Protein AF-A0A7S3LFR7-F1 (afdb_monomer)

pLDDT: mean 81.51, std 17.9, range [43.75, 98.44]

Organism: NCBI:txid265554

Foldseek 3Di:
DDDDDDDDDDDDDDDDDDDDDDDDDPPPPVVVVVVPVVVVVVVVVVVVVVVVCVVVVVVVVCVVVVVVVVVVVVVVVVVVVVVVVVVVVVVVVVVVVVVVVVVVVVVVVVVVVVVVVVVVVVVVVVVVVDDDDDDDDDDDDPPPVVVVVVVVVVVVVVVVVVVVVVLVVQLVQFDQQFWQDAPNDTDGLVVQLVCCCVPVVDDSSRSRVVSCVRPVRRRHPPD

Mean predicted aligned error: 16.67 Å

Solvent-accessible surface area (backbone atoms only — not comparable to full-atom values): 13394 Å² total; per-residue (Å²): 140,86,85,82,83,82,83,82,80,85,79,90,77,90,77,91,77,85,88,81,89,78,79,97,81,70,87,74,70,59,73,73,57,64,68,67,62,60,66,62,54,57,61,55,54,52,51,55,53,49,53,53,50,52,55,53,50,51,53,50,48,54,58,60,56,52,52,54,56,52,54,52,53,49,54,52,50,53,53,50,51,53,51,51,51,51,52,50,53,55,48,50,54,51,52,50,52,54,50,54,50,51,51,52,51,51,53,52,53,50,52,54,50,51,52,52,50,52,53,51,52,62,61,49,63,68,55,73,79,74,64,75,99,71,84,89,76,91,88,82,79,72,78,63,64,62,59,53,54,52,53,52,53,51,54,50,51,54,52,51,51,52,53,51,54,53,51,50,57,55,60,72,26,53,25,51,85,31,69,31,67,54,96,87,47,77,51,33,33,37,61,53,27,50,49,36,32,77,74,70,67,41,53,73,69,57,24,46,53,51,47,33,71,66,28,64,65,20,47,48,75,83,122

Radius of gyration: 43.78 Å; Cα contacts (8 Å, |Δi|>4): 76; chains: 1; bounding box: 109×38×129 Å

Structure (mmCIF, N/CA/C/O backbone):
data_AF-A0A7S3LFR7-F1
#
_entry.id   AF-A0A7S3LFR7-F1
#
loop_
_atom_site.group_PDB
_atom_site.id
_atom_site.type_symbol
_atom_site.label_atom_id
_atom_site.label_alt_id
_atom_site.label_comp_id
_atom_site.label_asym_id
_atom_site.label_entity_id
_atom_site.label_seq_id
_atom_site.pdbx_PDB_ins_code
_atom_site.Cartn_x
_atom_site.Cartn_y
_atom_site.Cartn_z
_atom_site.occupancy
_atom_site.B_iso_or_equiv
_atom_site.auth_seq_id
_atom_site.auth_comp_id
_atom_site.auth_asym_id
_atom_site.auth_atom_id
_atom_site.pdbx_PDB_model_num
ATOM 1 N N . MET A 1 1 ? 12.523 -24.212 -16.770 1.00 46.22 1 MET A N 1
ATOM 2 C CA . MET A 1 1 ? 13.305 -24.903 -17.822 1.00 46.22 1 MET A CA 1
ATOM 3 C C . MET A 1 1 ? 13.067 -24.178 -19.138 1.00 46.22 1 MET A C 1
ATOM 5 O O . MET A 1 1 ? 12.006 -24.343 -19.720 1.00 46.22 1 MET A O 1
ATOM 9 N N . VAL A 1 2 ? 13.984 -23.302 -19.556 1.00 43.75 2 VAL A N 1
ATOM 10 C CA . VAL A 1 2 ? 13.826 -22.477 -20.768 1.00 43.75 2 VAL A CA 1
ATOM 11 C C . VAL A 1 2 ? 14.744 -23.036 -21.853 1.00 43.75 2 VAL A C 1
ATOM 13 O O . VAL A 1 2 ? 15.957 -23.098 -21.677 1.00 43.75 2 VAL A O 1
ATOM 16 N N . SER A 1 3 ? 14.137 -23.508 -22.942 1.00 49.53 3 SER A N 1
ATOM 17 C CA . SER A 1 3 ? 14.810 -24.116 -24.092 1.00 49.53 3 SER A CA 1
ATOM 18 C C . SER A 1 3 ? 15.427 -23.043 -24.995 1.00 49.53 3 SER A C 1
ATOM 20 O O . SER A 1 3 ? 14.713 -22.209 -25.548 1.00 49.53 3 SER A O 1
ATOM 22 N N . PHE A 1 4 ? 16.748 -23.087 -25.178 1.00 50.78 4 PHE A N 1
ATOM 23 C CA . PHE A 1 4 ? 17.484 -22.254 -26.132 1.00 50.78 4 PHE A CA 1
ATOM 24 C C . PHE A 1 4 ? 17.488 -22.917 -27.522 1.00 50.78 4 PHE A C 1
ATOM 26 O O . PHE A 1 4 ? 18.144 -23.937 -27.728 1.00 50.78 4 PHE A O 1
ATOM 33 N N . ARG A 1 5 ? 16.793 -22.325 -28.503 1.00 60.44 5 ARG A N 1
ATOM 34 C CA . ARG A 1 5 ? 16.940 -22.667 -29.932 1.00 60.44 5 ARG A CA 1
ATOM 35 C C . ARG A 1 5 ? 18.145 -21.918 -30.516 1.00 60.44 5 ARG A C 1
ATOM 37 O O . ARG A 1 5 ? 18.054 -20.720 -30.768 1.00 60.44 5 ARG A O 1
ATOM 44 N N . ARG A 1 6 ? 19.252 -22.623 -30.783 1.00 56.91 6 ARG A N 1
ATOM 45 C CA . ARG A 1 6 ? 20.312 -22.156 -31.698 1.00 56.91 6 ARG A CA 1
ATOM 46 C C . ARG A 1 6 ? 19.837 -22.335 -33.140 1.00 56.91 6 ARG A C 1
ATOM 48 O O . ARG A 1 6 ? 19.473 -23.441 -33.524 1.00 56.91 6 ARG A O 1
ATOM 55 N N . LYS A 1 7 ? 19.869 -21.264 -33.935 1.00 59.12 7 LYS A N 1
ATOM 56 C CA . LYS A 1 7 ? 19.855 -21.345 -35.400 1.00 59.12 7 LYS A CA 1
ATOM 57 C C . LYS A 1 7 ? 21.303 -21.368 -35.882 1.00 59.12 7 LYS A C 1
ATOM 59 O O . LYS A 1 7 ? 22.006 -20.371 -35.763 1.00 59.12 7 LYS A O 1
ATOM 64 N N . THR A 1 8 ? 21.733 -22.514 -36.386 1.00 55.12 8 THR A N 1
ATOM 65 C CA . THR A 1 8 ? 22.887 -22.676 -37.270 1.00 55.12 8 THR A CA 1
ATOM 66 C C . THR A 1 8 ? 22.448 -22.340 -38.692 1.00 55.12 8 THR A C 1
ATOM 68 O O . THR A 1 8 ? 21.452 -22.874 -39.173 1.00 55.12 8 THR A O 1
ATOM 71 N N . THR A 1 9 ? 23.178 -21.460 -39.368 1.00 58.81 9 THR A N 1
ATOM 72 C CA . THR A 1 9 ? 23.127 -21.329 -40.827 1.00 58.81 9 THR A CA 1
ATOM 73 C C . THR A 1 9 ? 24.466 -21.789 -41.373 1.00 58.81 9 THR A C 1
ATOM 75 O O . THR A 1 9 ? 25.437 -21.037 -41.384 1.00 58.81 9 THR A O 1
ATOM 78 N N . GLU A 1 10 ? 24.497 -23.059 -41.770 1.00 52.81 10 GLU A N 1
ATOM 79 C CA . GLU 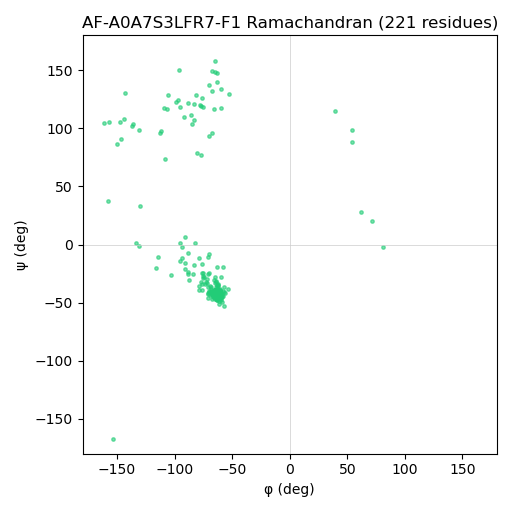A 1 10 ? 25.357 -23.548 -42.842 1.00 52.81 10 GLU A CA 1
ATOM 80 C C . GLU A 1 10 ? 24.942 -22.852 -44.138 1.00 52.81 10 GLU A C 1
ATOM 82 O O . GLU A 1 10 ? 23.749 -22.687 -44.377 1.00 52.81 10 GLU A O 1
ATOM 87 N N . ASN A 1 11 ? 25.910 -22.468 -44.967 1.00 54.97 11 ASN A N 1
ATOM 88 C CA . ASN A 1 11 ? 25.764 -22.522 -46.417 1.00 54.97 11 ASN A CA 1
ATOM 89 C C . ASN A 1 11 ? 27.155 -22.590 -47.050 1.00 54.97 11 ASN A C 1
ATOM 91 O O . ASN A 1 11 ? 27.900 -21.614 -47.096 1.00 54.97 11 ASN A O 1
ATOM 95 N N . ASN A 1 12 ? 27.464 -23.802 -47.509 1.00 51.47 12 ASN A N 1
ATOM 96 C CA . ASN A 1 12 ? 28.467 -24.109 -48.513 1.00 51.47 12 ASN A CA 1
ATOM 97 C C . ASN A 1 12 ? 28.117 -23.390 -49.821 1.00 51.47 12 ASN A C 1
ATOM 99 O O . ASN A 1 12 ? 26.982 -23.484 -50.287 1.00 51.47 12 ASN A O 1
ATOM 103 N N . ALA A 1 13 ? 29.104 -22.755 -50.444 1.00 53.25 13 ALA A N 1
ATOM 104 C CA . ALA A 1 13 ? 29.060 -22.434 -51.862 1.00 53.25 13 ALA A CA 1
ATOM 105 C C . ALA A 1 13 ? 30.377 -22.883 -52.495 1.00 53.25 13 ALA A C 1
ATOM 107 O O . ALA A 1 13 ? 31.417 -22.236 -52.392 1.00 53.25 13 ALA A O 1
ATOM 108 N N . ASP A 1 14 ? 30.270 -24.061 -53.095 1.00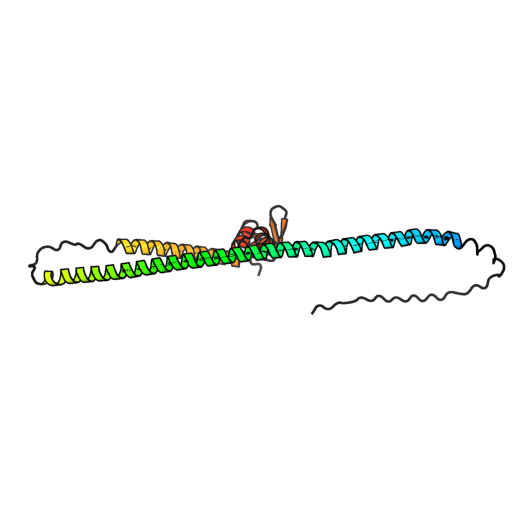 53.91 14 ASP A N 1
ATOM 109 C CA . ASP A 1 14 ? 31.137 -24.636 -54.106 1.00 53.91 14 ASP A CA 1
ATOM 110 C C . ASP A 1 14 ? 31.297 -23.648 -55.278 1.00 53.91 14 ASP A C 1
ATOM 112 O O . ASP A 1 14 ? 30.320 -23.098 -55.795 1.00 53.91 14 ASP A O 1
ATOM 116 N N . SER A 1 15 ? 32.534 -23.377 -55.680 1.00 51.78 15 SER A N 1
ATOM 117 C CA . SER A 1 15 ? 32.841 -22.697 -56.939 1.00 51.78 15 SER A CA 1
ATOM 118 C C . SER A 1 15 ? 34.185 -23.176 -57.451 1.00 51.78 15 SER A C 1
ATOM 120 O O . SER A 1 15 ? 35.246 -22.603 -57.215 1.00 51.78 15 SER A O 1
ATOM 122 N N . THR A 1 16 ? 34.085 -24.281 -58.176 1.00 55.31 16 THR A N 1
ATOM 123 C CA . THR A 1 16 ? 35.071 -24.776 -59.125 1.00 55.31 16 THR A CA 1
ATOM 124 C C . THR A 1 16 ? 35.171 -23.798 -60.304 1.00 55.31 16 THR A C 1
ATOM 126 O O . THR A 1 16 ? 34.203 -23.632 -61.043 1.00 55.31 16 THR A O 1
ATOM 129 N N . ALA A 1 17 ? 36.331 -23.169 -60.520 1.00 49.59 17 ALA A N 1
ATOM 130 C CA . ALA A 1 17 ? 36.619 -22.442 -61.758 1.00 49.59 17 ALA A CA 1
ATOM 131 C C . ALA A 1 17 ? 38.113 -22.498 -62.129 1.00 49.59 17 ALA A C 1
ATOM 133 O O . ALA A 1 17 ? 38.954 -21.854 -61.515 1.00 49.59 17 ALA A O 1
ATOM 134 N N . LEU A 1 18 ? 38.380 -23.323 -63.147 1.00 46.19 18 LEU A N 1
ATOM 135 C CA . LEU A 1 18 ? 39.288 -23.138 -64.288 1.00 46.19 18 LEU A CA 1
ATOM 136 C C . LEU A 1 18 ? 40.650 -22.454 -64.055 1.00 46.19 18 LEU A C 1
ATOM 138 O O . LEU A 1 18 ? 40.751 -21.252 -63.840 1.00 46.19 18 LEU A O 1
ATOM 142 N N . ILE A 1 19 ? 41.701 -23.252 -64.257 1.00 48.41 19 ILE A N 1
ATOM 143 C CA . ILE A 1 19 ? 43.112 -22.866 -64.353 1.00 48.41 19 ILE A CA 1
ATOM 144 C C . ILE A 1 19 ? 43.381 -22.247 -65.741 1.00 48.41 19 ILE A C 1
ATOM 146 O O . ILE A 1 19 ? 43.244 -22.961 -66.737 1.00 48.41 19 ILE A O 1
ATOM 150 N N . PRO A 1 20 ? 43.815 -20.977 -65.847 1.00 53.50 20 PRO A N 1
ATOM 151 C CA . PRO A 1 20 ? 44.434 -20.458 -67.057 1.00 53.50 20 PRO A CA 1
ATOM 152 C C . PRO A 1 20 ? 45.949 -20.697 -67.020 1.00 53.50 20 PRO A C 1
ATOM 154 O O . PRO A 1 20 ? 46.658 -20.249 -66.120 1.00 53.50 20 PRO A O 1
ATOM 157 N N . SER A 1 21 ? 46.446 -21.419 -68.021 1.00 55.28 21 SER A N 1
ATOM 158 C CA . SER A 1 21 ? 47.865 -21.477 -68.367 1.00 55.28 21 SER A CA 1
ATOM 159 C C . SER A 1 21 ? 48.249 -20.172 -69.068 1.00 55.28 21 SER A C 1
ATOM 161 O O . SER A 1 21 ? 47.693 -19.869 -70.120 1.00 55.28 21 SER A O 1
ATOM 163 N N . GLY A 1 22 ? 49.169 -19.400 -68.489 1.00 51.28 22 GLY A N 1
ATOM 164 C CA . GLY A 1 22 ? 49.628 -18.140 -69.070 1.00 51.28 22 GLY A CA 1
ATOM 165 C C . GLY A 1 22 ? 50.965 -17.683 -68.490 1.00 51.28 22 GLY A C 1
ATOM 166 O O . GLY A 1 22 ? 51.030 -17.222 -67.357 1.00 51.28 22 GLY A O 1
ATOM 167 N N . ASP A 1 23 ? 52.003 -17.860 -69.303 1.00 47.34 23 ASP A N 1
ATOM 168 C CA . ASP A 1 23 ? 53.175 -17.001 -69.497 1.00 47.34 23 ASP A CA 1
ATOM 169 C C . ASP A 1 23 ? 54.023 -16.594 -68.280 1.00 47.34 23 ASP A C 1
ATOM 171 O O . ASP A 1 23 ? 53.802 -15.610 -67.571 1.00 47.34 23 ASP A O 1
ATOM 175 N N . ALA A 1 24 ? 55.114 -17.341 -68.126 1.00 54.47 24 ALA A N 1
ATOM 176 C CA . ALA A 1 24 ? 56.234 -17.046 -67.253 1.00 54.47 24 ALA A CA 1
ATOM 177 C C . ALA A 1 24 ? 57.147 -15.965 -67.862 1.00 54.47 24 ALA A C 1
ATOM 179 O O . ALA A 1 24 ? 58.209 -16.297 -68.372 1.00 54.47 24 ALA A O 1
ATOM 180 N N . ASP A 1 25 ? 56.758 -14.683 -67.808 1.00 53.16 25 ASP A N 1
ATOM 181 C CA . ASP A 1 25 ? 57.729 -13.586 -68.014 1.00 53.16 25 ASP A CA 1
ATOM 182 C C . ASP A 1 25 ? 57.332 -12.209 -67.419 1.00 53.16 25 ASP A C 1
ATOM 184 O O . ASP A 1 25 ? 57.598 -11.154 -67.987 1.00 53.16 25 ASP A O 1
ATOM 188 N N . GLN A 1 26 ? 56.694 -12.180 -66.237 1.00 51.94 26 GLN A N 1
ATOM 189 C CA . GLN A 1 26 ? 56.412 -10.931 -65.484 1.00 51.94 26 GLN A CA 1
ATOM 190 C C . GLN A 1 26 ? 56.834 -10.991 -64.000 1.00 51.94 26 GLN A C 1
ATOM 192 O O . GLN A 1 26 ? 56.218 -10.406 -63.111 1.00 51.94 26 GLN A O 1
ATOM 197 N N . SER A 1 27 ? 57.916 -11.709 -63.694 1.00 54.94 27 SER A N 1
ATOM 198 C CA . SER A 1 27 ? 58.282 -12.087 -62.317 1.00 54.94 27 SER A CA 1
ATOM 199 C C . SER A 1 27 ? 59.027 -11.022 -61.483 1.00 54.94 27 SER A C 1
ATOM 201 O O . SER A 1 27 ? 59.386 -11.319 -60.342 1.00 54.94 27 SER A O 1
ATOM 203 N N . LYS A 1 28 ? 59.307 -9.806 -61.977 1.00 53.12 28 LYS A N 1
ATOM 204 C CA . LYS A 1 28 ? 60.167 -8.855 -61.227 1.00 53.12 28 LYS A CA 1
ATOM 205 C C . LYS A 1 28 ? 59.507 -7.556 -60.759 1.00 53.12 28 LYS A C 1
ATOM 207 O O . LYS A 1 28 ? 59.951 -7.019 -59.746 1.00 53.12 28 LYS A O 1
ATOM 212 N N . ASP A 1 29 ? 58.386 -7.138 -61.344 1.00 53.12 29 ASP A N 1
ATOM 213 C CA . ASP A 1 29 ? 57.699 -5.902 -60.921 1.00 53.12 29 ASP A CA 1
ATOM 214 C C . ASP A 1 29 ? 56.560 -6.132 -59.906 1.00 53.12 29 ASP A C 1
ATOM 216 O O . ASP A 1 29 ? 56.135 -5.203 -59.215 1.00 53.12 29 ASP A O 1
ATOM 220 N N . ALA A 1 30 ? 56.107 -7.378 -59.723 1.00 53.19 30 ALA A N 1
ATOM 221 C CA . ALA A 1 30 ? 55.051 -7.722 -58.762 1.00 53.19 30 ALA A CA 1
ATOM 222 C C . ALA A 1 30 ? 55.525 -7.734 -57.291 1.00 53.19 30 ALA A C 1
ATOM 224 O O . ALA A 1 30 ? 54.731 -7.500 -56.378 1.00 53.19 30 ALA A O 1
ATOM 225 N N . TYR A 1 31 ? 56.821 -7.945 -57.034 1.00 51.34 31 TYR A N 1
ATOM 226 C CA . TYR A 1 31 ? 57.339 -8.117 -55.669 1.00 51.34 31 TYR A CA 1
ATOM 227 C C . TYR A 1 31 ? 57.414 -6.804 -54.865 1.00 51.34 31 TYR A C 1
ATOM 229 O O . TYR A 1 31 ? 57.265 -6.812 -53.644 1.00 51.34 31 TYR A O 1
ATOM 237 N N . ASN A 1 32 ? 57.575 -5.652 -55.529 1.00 52.69 32 ASN A N 1
ATOM 238 C CA . ASN A 1 32 ? 57.662 -4.348 -54.852 1.00 52.69 32 ASN A CA 1
ATOM 239 C C . ASN A 1 32 ? 56.324 -3.598 -54.733 1.00 52.69 32 A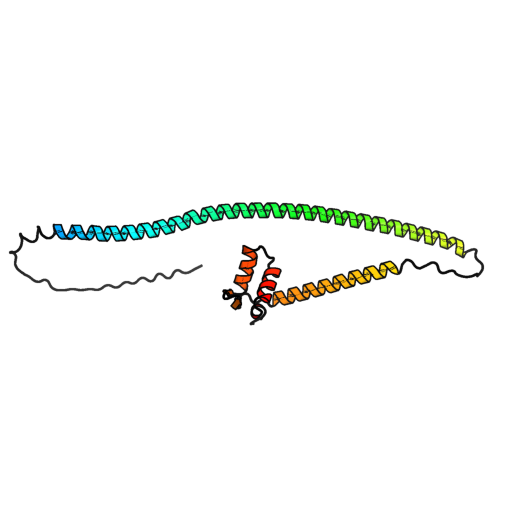SN A C 1
ATOM 241 O O . ASN A 1 32 ? 56.239 -2.628 -53.978 1.00 52.69 32 ASN A O 1
ATOM 245 N N . LYS A 1 33 ? 55.266 -4.043 -55.425 1.00 50.06 33 LYS A N 1
ATOM 246 C CA . LYS A 1 33 ? 53.931 -3.422 -55.346 1.00 50.06 33 LYS A CA 1
ATOM 247 C C . LYS A 1 33 ? 53.086 -3.991 -54.196 1.00 50.06 33 LYS A C 1
ATOM 249 O O . LYS A 1 33 ? 52.365 -3.242 -53.549 1.00 50.06 33 LYS A O 1
ATOM 254 N N . GLY A 1 34 ? 53.287 -5.261 -53.828 1.00 51.94 34 GLY A N 1
ATOM 255 C CA . GLY A 1 34 ? 52.536 -5.934 -52.754 1.00 51.94 34 GLY A CA 1
ATOM 256 C C . GLY A 1 34 ? 52.840 -5.486 -51.313 1.00 51.94 34 GLY A C 1
ATOM 257 O O . GLY A 1 34 ? 52.100 -5.838 -50.399 1.00 51.94 34 GLY A O 1
ATOM 258 N N . LYS A 1 35 ? 53.899 -4.697 -51.073 1.00 51.28 35 LYS A N 1
ATOM 259 C CA . LYS A 1 35 ? 54.251 -4.210 -49.721 1.00 51.28 35 LYS A CA 1
ATOM 260 C C . LYS A 1 35 ? 53.625 -2.865 -49.342 1.00 51.28 35 LYS A C 1
ATOM 262 O O . LYS A 1 35 ? 53.634 -2.519 -48.165 1.00 51.28 35 LYS A O 1
ATOM 267 N N . LYS A 1 36 ? 53.109 -2.091 -50.306 1.00 52.94 36 LYS A N 1
ATOM 268 C CA . LYS A 1 36 ? 52.507 -0.771 -50.026 1.00 52.94 36 LYS A CA 1
ATOM 269 C C . LYS A 1 36 ? 51.002 -0.829 -49.761 1.00 52.94 36 LYS A C 1
ATOM 271 O O . LYS A 1 36 ? 50.492 0.060 -49.083 1.00 52.94 36 LYS A O 1
ATOM 276 N N . ASP A 1 37 ? 50.325 -1.884 -50.205 1.00 55.69 37 ASP A N 1
ATOM 277 C CA . ASP A 1 37 ? 48.872 -2.012 -50.041 1.00 55.69 37 ASP A CA 1
ATOM 278 C C . ASP A 1 37 ? 48.481 -2.687 -48.719 1.00 55.69 37 ASP A C 1
ATOM 280 O O . ASP A 1 37 ? 47.435 -2.384 -48.150 1.00 55.69 37 ASP A O 1
ATOM 284 N N . THR A 1 38 ? 49.361 -3.508 -48.139 1.00 57.19 38 THR A N 1
ATOM 285 C CA . THR A 1 38 ? 49.106 -4.137 -46.835 1.00 57.19 38 THR A CA 1
ATOM 286 C C . THR A 1 38 ? 49.161 -3.149 -45.675 1.00 57.19 38 THR A C 1
ATOM 288 O O . THR A 1 38 ? 48.476 -3.368 -44.692 1.00 57.19 38 THR A O 1
ATOM 291 N N . SER A 1 39 ? 49.877 -2.024 -45.772 1.00 58.66 39 SER A N 1
ATOM 292 C CA . SER A 1 39 ? 49.970 -1.046 -44.672 1.00 58.66 39 SER A CA 1
ATOM 293 C C . SER A 1 39 ? 48.673 -0.268 -44.408 1.00 58.66 39 SER A C 1
ATOM 295 O O . SER A 1 39 ? 48.493 0.220 -43.293 1.00 58.66 39 SER A O 1
ATOM 297 N N . LYS A 1 40 ? 47.782 -0.116 -45.397 1.00 60.41 40 LYS A N 1
ATOM 298 C CA . LYS A 1 40 ? 46.562 0.701 -45.243 1.00 60.41 40 LYS A CA 1
ATOM 299 C C . LYS A 1 40 ? 45.410 -0.055 -44.581 1.00 60.41 40 LYS A C 1
ATOM 301 O O . LYS A 1 40 ? 44.586 0.570 -43.921 1.00 60.41 40 LYS A O 1
ATOM 306 N N . ASN A 1 41 ? 45.394 -1.383 -44.684 1.00 67.56 41 ASN A N 1
ATOM 307 C CA . ASN A 1 41 ? 44.314 -2.200 -44.125 1.00 67.56 41 ASN A CA 1
ATOM 308 C C . ASN A 1 41 ? 44.405 -2.337 -42.593 1.00 67.56 41 ASN A C 1
ATOM 310 O O . ASN A 1 41 ? 43.378 -2.415 -41.928 1.00 67.56 41 ASN A O 1
ATOM 314 N N . TRP A 1 42 ? 45.607 -2.239 -42.013 1.00 74.44 42 TRP A N 1
ATOM 315 C CA . TRP A 1 42 ? 45.806 -2.345 -40.557 1.00 74.44 42 TRP A CA 1
ATOM 316 C C . TRP A 1 42 ? 45.161 -1.198 -39.771 1.00 74.44 42 TRP A C 1
ATOM 318 O O . TRP A 1 42 ? 44.733 -1.389 -38.635 1.00 74.44 42 TRP A O 1
ATOM 328 N N . ALA A 1 43 ? 45.075 -0.004 -40.364 1.00 78.44 43 ALA A N 1
ATOM 329 C CA . ALA A 1 43 ? 44.451 1.148 -39.716 1.00 78.44 43 ALA A CA 1
ATOM 330 C C . ALA A 1 43 ? 42.922 1.001 -39.618 1.00 78.44 43 ALA A C 1
ATOM 332 O O . ALA A 1 43 ? 42.325 1.390 -38.612 1.00 78.44 43 ALA A O 1
ATOM 333 N N . HIS A 1 44 ? 42.294 0.411 -40.639 1.00 77.81 44 HIS A N 1
ATOM 334 C CA . HIS A 1 44 ? 40.859 0.138 -40.631 1.00 77.81 44 HIS A CA 1
ATOM 335 C C . HIS A 1 44 ? 40.517 -0.983 -39.643 1.00 77.81 44 HIS A C 1
ATOM 337 O O . HIS A 1 44 ? 39.643 -0.800 -38.798 1.00 77.81 44 HIS A O 1
ATOM 343 N N . GLU A 1 45 ? 41.273 -2.088 -39.662 1.00 83.88 45 GLU A N 1
ATOM 344 C CA . GLU A 1 45 ? 41.059 -3.203 -38.730 1.00 83.88 45 GLU A CA 1
ATOM 345 C C . GLU A 1 45 ? 41.238 -2.771 -37.267 1.00 83.88 45 GLU A C 1
ATOM 347 O O . GLU A 1 45 ? 40.399 -3.092 -36.429 1.00 83.88 45 GLU A O 1
ATOM 352 N N . MET A 1 46 ? 42.260 -1.968 -36.936 1.00 86.81 46 MET A N 1
ATOM 353 C CA . MET A 1 46 ? 42.419 -1.465 -35.562 1.00 86.81 46 MET A CA 1
ATOM 354 C C . MET A 1 46 ? 41.249 -0.588 -35.106 1.00 86.81 46 MET A C 1
ATOM 356 O O . MET A 1 46 ? 40.871 -0.642 -33.937 1.00 86.81 46 MET A O 1
ATOM 360 N N . THR A 1 47 ? 40.656 0.196 -36.008 1.00 90.12 47 THR A N 1
ATOM 361 C CA . THR A 1 47 ? 39.538 1.081 -35.653 1.00 90.12 47 THR A CA 1
ATOM 362 C C . THR A 1 47 ? 38.287 0.272 -35.297 1.00 90.12 47 THR A C 1
ATOM 364 O O . THR A 1 47 ? 37.619 0.590 -34.314 1.00 90.12 47 THR A O 1
ATOM 367 N N . GLU A 1 48 ? 38.005 -0.817 -36.019 1.00 90.44 48 GLU A N 1
ATOM 368 C CA . GLU A 1 48 ? 36.874 -1.706 -35.714 1.00 90.44 48 GLU A CA 1
ATOM 369 C C . GLU A 1 48 ? 37.026 -2.378 -34.343 1.00 90.44 48 GLU A C 1
ATOM 371 O O . GLU A 1 48 ? 36.099 -2.349 -33.527 1.00 90.44 48 GLU A O 1
ATOM 376 N N . TRP A 1 49 ? 38.215 -2.907 -34.039 1.00 94.38 49 TRP A N 1
ATOM 377 C CA . TRP A 1 49 ? 38.477 -3.530 -32.740 1.00 94.38 49 TRP A CA 1
ATOM 378 C C . TRP A 1 49 ? 38.356 -2.536 -31.581 1.00 94.38 49 TRP A C 1
ATOM 380 O O . TRP A 1 49 ? 37.793 -2.881 -30.542 1.00 94.38 49 TRP A O 1
ATOM 390 N N . VAL A 1 50 ? 38.816 -1.292 -31.750 1.00 95.12 50 VAL A N 1
ATOM 391 C CA . VAL A 1 50 ? 38.708 -0.255 -30.710 1.00 95.12 50 VAL A CA 1
ATOM 392 C C . VAL A 1 50 ? 37.247 0.066 -30.385 1.00 95.12 50 VAL A C 1
ATOM 394 O O . VAL A 1 50 ? 36.896 0.156 -29.208 1.00 95.12 50 VAL A O 1
ATOM 397 N N . VAL A 1 51 ? 36.373 0.180 -31.391 1.00 95.06 51 VAL A N 1
ATOM 398 C CA . VAL A 1 51 ? 34.940 0.441 -31.163 1.00 95.06 51 VAL A CA 1
ATOM 399 C C . VAL A 1 51 ? 34.291 -0.711 -30.395 1.00 95.06 51 VAL A C 1
ATOM 401 O O . VAL A 1 51 ? 33.580 -0.470 -29.418 1.00 95.06 51 VAL A O 1
ATOM 404 N N . VAL A 1 52 ? 34.582 -1.961 -30.771 1.00 95.81 52 VAL A N 1
ATOM 405 C CA . VAL A 1 52 ? 34.076 -3.145 -30.056 1.00 95.81 52 VAL A CA 1
ATOM 406 C C . VAL A 1 52 ? 34.561 -3.156 -28.605 1.00 95.81 52 VAL A C 1
ATOM 408 O O . VAL A 1 52 ? 33.761 -3.376 -27.695 1.00 95.81 52 VAL A O 1
ATOM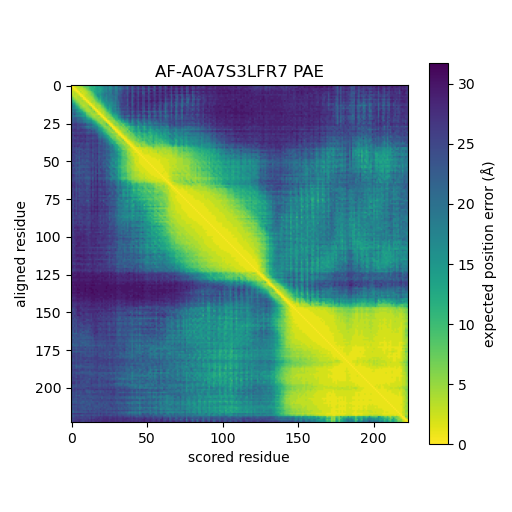 411 N N . PHE A 1 53 ? 35.839 -2.854 -28.359 1.00 96.00 53 PHE A N 1
ATOM 412 C CA . PHE A 1 53 ? 36.381 -2.773 -27.002 1.00 96.00 53 PHE A CA 1
ATOM 413 C C . PHE A 1 53 ? 35.703 -1.687 -26.162 1.00 96.00 53 PHE A C 1
ATOM 415 O O . PHE A 1 53 ? 35.365 -1.951 -25.012 1.00 96.00 53 PHE A O 1
ATOM 422 N N . ILE A 1 54 ? 35.448 -0.498 -26.717 1.00 96.44 54 ILE A N 1
ATOM 423 C CA . ILE A 1 54 ? 34.776 0.597 -25.997 1.00 96.44 54 ILE A CA 1
ATOM 424 C C . ILE A 1 54 ? 33.332 0.219 -25.638 1.00 96.44 54 ILE A C 1
ATOM 426 O O . ILE A 1 54 ? 32.897 0.442 -24.505 1.00 96.44 54 ILE A O 1
ATOM 430 N N . VAL A 1 55 ? 32.583 -0.386 -26.564 1.00 95.88 55 VAL A N 1
ATOM 431 C CA . VAL A 1 55 ? 31.197 -0.821 -26.311 1.00 95.88 55 VAL A CA 1
ATOM 432 C C . VAL A 1 55 ? 31.155 -1.939 -25.263 1.00 95.88 55 VAL A C 1
ATOM 434 O O . VAL A 1 55 ? 30.371 -1.871 -24.318 1.00 95.88 55 VAL A O 1
ATOM 437 N N . CYS A 1 56 ? 32.040 -2.933 -25.362 1.00 95.44 56 CYS A N 1
ATOM 438 C CA . CYS A 1 56 ? 32.130 -4.007 -24.372 1.00 95.44 56 CYS A CA 1
ATOM 439 C C . CYS A 1 56 ? 32.558 -3.489 -22.991 1.00 95.44 56 CYS A C 1
ATOM 441 O O . CYS A 1 56 ? 31.973 -3.876 -21.979 1.00 95.44 56 CYS A O 1
ATOM 443 N N . PHE A 1 57 ? 33.550 -2.596 -22.935 1.00 95.06 57 PHE A N 1
ATOM 444 C CA . PHE A 1 57 ? 34.056 -2.045 -21.679 1.00 95.06 57 PHE A CA 1
ATOM 445 C C . PHE A 1 57 ? 33.027 -1.137 -21.000 1.00 95.06 57 PHE A C 1
ATOM 447 O O . PHE A 1 57 ? 32.833 -1.238 -19.793 1.00 95.06 57 PHE A O 1
ATOM 454 N N . SER A 1 58 ? 32.315 -0.300 -21.762 1.00 91.38 58 SER A N 1
ATOM 455 C CA . SER A 1 58 ? 31.225 0.520 -21.218 1.00 91.38 58 SER A CA 1
ATOM 456 C C . SER A 1 58 ? 30.074 -0.341 -20.692 1.00 91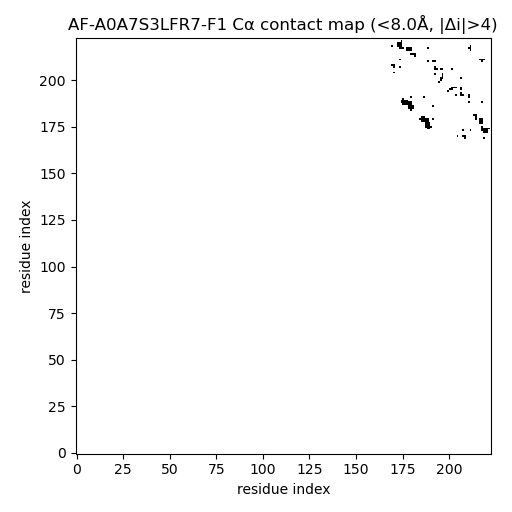.38 58 SER A C 1
ATOM 458 O O . SER A 1 58 ? 29.635 -0.125 -19.565 1.00 91.38 58 SER A O 1
ATOM 460 N N . GLY A 1 59 ? 29.644 -1.373 -21.427 1.00 91.44 59 GLY A N 1
ATOM 461 C CA . GLY A 1 59 ? 28.639 -2.325 -20.942 1.00 91.44 59 GLY A CA 1
ATOM 462 C C . GLY A 1 59 ? 29.061 -3.037 -19.651 1.00 91.44 59 GLY A C 1
ATOM 463 O O . GLY A 1 59 ? 28.275 -3.127 -18.708 1.00 91.44 59 GLY A O 1
ATOM 464 N N . PHE A 1 60 ? 30.321 -3.476 -19.566 1.00 91.38 60 PHE A N 1
ATOM 465 C CA . PHE A 1 60 ? 30.877 -4.089 -18.357 1.00 91.38 60 PHE A CA 1
ATOM 466 C C . PHE A 1 60 ? 30.970 -3.101 -17.183 1.00 91.38 60 PHE A C 1
ATOM 468 O O . PHE A 1 60 ? 30.666 -3.465 -16.045 1.00 91.38 60 PHE A O 1
ATOM 475 N N . TYR A 1 61 ? 31.338 -1.845 -17.444 1.00 90.25 61 TYR A N 1
ATOM 476 C CA . TYR A 1 61 ? 31.375 -0.788 -16.434 1.00 90.25 61 TYR A CA 1
ATOM 477 C C . TYR A 1 61 ? 29.980 -0.533 -15.849 1.00 90.25 61 TYR A C 1
ATOM 479 O O . TYR A 1 61 ? 29.818 -0.558 -14.633 1.00 90.25 61 TYR A O 1
ATOM 487 N N . PHE A 1 62 ? 28.950 -0.380 -16.689 1.00 83.62 62 PHE A N 1
ATOM 488 C CA . PHE A 1 62 ? 27.574 -0.198 -16.209 1.00 83.62 62 PHE A CA 1
ATOM 489 C C . PHE A 1 62 ? 27.055 -1.412 -15.434 1.00 83.62 62 PHE A C 1
ATOM 491 O O . PHE A 1 62 ? 26.377 -1.243 -14.422 1.00 83.62 62 PHE A O 1
ATOM 498 N N . PHE A 1 63 ? 27.397 -2.625 -15.876 1.00 84.50 63 PHE A N 1
ATOM 499 C CA . PHE A 1 63 ? 27.008 -3.850 -15.182 1.00 84.50 63 PHE A CA 1
ATOM 500 C C . PHE A 1 63 ? 27.652 -3.950 -13.790 1.00 84.50 63 PHE A C 1
ATOM 502 O O . PHE A 1 63 ? 26.966 -4.201 -12.806 1.00 84.50 63 PHE A O 1
ATOM 509 N N . THR A 1 64 ? 28.957 -3.690 -13.681 1.00 82.56 64 THR A N 1
ATOM 510 C CA . THR A 1 64 ? 29.692 -3.842 -12.414 1.00 82.56 64 THR A CA 1
ATOM 511 C C . THR A 1 64 ? 29.440 -2.707 -11.421 1.00 82.56 64 THR A C 1
ATOM 513 O O . THR A 1 64 ? 29.295 -2.969 -10.227 1.00 82.56 64 THR A O 1
ATOM 516 N N . PHE A 1 65 ? 29.342 -1.456 -11.882 1.00 74.62 65 PHE A N 1
ATOM 517 C CA . PHE A 1 65 ? 29.077 -0.318 -10.995 1.00 74.62 65 PHE A CA 1
ATOM 518 C C . PHE A 1 65 ? 27.623 -0.268 -10.508 1.00 74.62 65 PHE A C 1
ATOM 520 O O . PHE A 1 65 ? 27.386 0.093 -9.354 1.00 74.62 65 PHE A O 1
ATOM 527 N N . GLY A 1 66 ? 26.657 -0.691 -11.332 1.00 76.12 66 GLY A N 1
ATOM 528 C CA . GLY A 1 66 ? 25.242 -0.707 -10.949 1.00 76.12 66 GLY A CA 1
ATOM 529 C C . GLY A 1 66 ? 24.933 -1.643 -9.774 1.00 76.12 66 GLY A C 1
ATOM 530 O O . GLY A 1 66 ? 24.099 -1.322 -8.925 1.00 76.12 66 GLY A O 1
ATOM 531 N N . ASP A 1 67 ? 25.631 -2.775 -9.672 1.00 79.12 67 ASP A N 1
ATOM 532 C CA . ASP A 1 67 ? 25.403 -3.745 -8.595 1.00 79.12 67 ASP A CA 1
ATOM 533 C C . ASP A 1 67 ? 25.908 -3.253 -7.228 1.00 79.12 67 ASP A C 1
ATOM 535 O O . ASP A 1 67 ? 25.312 -3.574 -6.195 1.00 79.12 67 ASP A O 1
ATOM 539 N N . HIS A 1 68 ? 26.957 -2.423 -7.195 1.00 79.75 68 HIS A N 1
ATOM 540 C CA . HIS A 1 68 ? 27.498 -1.898 -5.940 1.00 79.75 68 HIS A CA 1
ATOM 541 C C . HIS A 1 68 ? 26.558 -0.871 -5.286 1.00 79.75 68 HIS A C 1
ATOM 543 O O . HIS A 1 68 ? 26.317 -0.930 -4.077 1.00 79.75 68 HIS A O 1
ATOM 549 N N . GLU A 1 69 ? 25.970 0.036 -6.073 1.00 81.38 69 GLU A N 1
ATOM 550 C CA . GLU A 1 69 ? 24.985 1.000 -5.558 1.00 81.38 69 GLU A CA 1
ATOM 551 C C . GLU A 1 69 ? 23.713 0.301 -5.072 1.00 81.38 69 GLU A C 1
ATOM 553 O O . GLU A 1 69 ? 23.202 0.613 -3.992 1.00 81.38 69 GLU A O 1
ATOM 558 N N . ARG A 1 70 ? 23.250 -0.720 -5.805 1.00 80.88 70 ARG A N 1
ATOM 559 C CA . ARG A 1 70 ? 22.105 -1.547 -5.396 1.00 80.88 70 ARG A CA 1
ATOM 560 C C . ARG A 1 70 ? 22.361 -2.266 -4.076 1.00 80.88 70 ARG A C 1
ATOM 562 O O . ARG A 1 70 ? 21.472 -2.312 -3.227 1.00 80.88 70 ARG A O 1
ATOM 569 N N . ALA A 1 71 ? 23.569 -2.790 -3.864 1.00 86.38 71 ALA A N 1
ATOM 570 C CA . ALA A 1 71 ? 23.929 -3.442 -2.607 1.00 86.38 71 ALA A CA 1
ATOM 571 C C . ALA A 1 71 ? 23.932 -2.461 -1.421 1.00 86.38 71 ALA A C 1
ATOM 573 O O . ALA A 1 71 ? 23.485 -2.819 -0.329 1.00 86.38 71 ALA A O 1
ATOM 574 N N . HIS A 1 72 ? 24.402 -1.227 -1.624 1.00 87.31 72 HIS A N 1
ATOM 575 C CA . HIS A 1 72 ? 24.383 -0.196 -0.587 1.00 87.31 72 HIS A CA 1
ATOM 576 C C . HIS A 1 72 ? 22.953 0.249 -0.245 1.00 87.31 72 HIS A C 1
ATOM 578 O O . HIS A 1 72 ? 22.583 0.270 0.930 1.00 87.31 72 HIS A O 1
ATOM 584 N N . HIS A 1 73 ? 22.126 0.522 -1.258 1.00 84.69 73 HIS A N 1
ATOM 585 C CA . HIS A 1 73 ? 20.716 0.867 -1.063 1.00 84.69 73 HIS A CA 1
ATOM 586 C C . HIS A 1 73 ? 19.940 -0.243 -0.356 1.00 84.69 73 HIS A C 1
ATOM 588 O O . HIS A 1 73 ? 19.182 0.035 0.572 1.00 84.69 73 HIS A O 1
ATOM 594 N N . LYS A 1 74 ? 20.181 -1.506 -0.728 1.00 86.19 74 LYS A N 1
ATOM 595 C CA . LYS A 1 74 ? 19.553 -2.650 -0.065 1.00 86.19 74 LYS A CA 1
ATOM 596 C C . LYS A 1 74 ? 19.896 -2.702 1.424 1.00 86.19 74 LYS A C 1
ATOM 598 O O . LYS A 1 74 ? 19.001 -2.855 2.244 1.00 86.19 74 LYS A O 1
ATOM 603 N N . LYS A 1 75 ? 21.165 -2.489 1.791 1.00 92.38 75 LYS A N 1
ATOM 604 C CA . LYS A 1 75 ? 21.580 -2.440 3.204 1.00 92.38 75 LYS A CA 1
ATOM 605 C C . LYS A 1 75 ? 20.905 -1.308 3.978 1.00 92.38 75 LYS A C 1
ATOM 607 O O . LYS A 1 75 ? 20.534 -1.511 5.130 1.00 92.38 75 LYS A O 1
ATOM 612 N N . GLN A 1 76 ? 20.752 -0.129 3.373 1.00 93.38 76 GLN A N 1
ATOM 613 C CA . GLN A 1 76 ? 20.050 0.988 4.013 1.00 93.38 76 GLN A CA 1
ATOM 614 C C . GLN A 1 76 ? 18.563 0.687 4.212 1.00 93.38 76 GLN A C 1
ATOM 616 O O . GLN A 1 76 ? 18.038 0.934 5.294 1.00 93.38 76 GLN A O 1
ATOM 621 N N . MET A 1 77 ? 17.908 0.110 3.203 1.00 86.25 77 MET A N 1
ATOM 622 C CA . MET A 1 77 ? 16.508 -0.309 3.288 1.00 86.25 77 MET A CA 1
ATOM 623 C C . MET A 1 77 ? 16.301 -1.386 4.353 1.00 86.25 77 MET A C 1
ATOM 625 O O . MET A 1 77 ? 15.415 -1.242 5.189 1.00 86.25 77 MET A O 1
ATOM 629 N N . ASP A 1 78 ? 17.152 -2.412 4.390 1.00 92.88 78 ASP A N 1
ATOM 630 C CA . ASP A 1 78 ? 17.088 -3.468 5.405 1.00 92.88 78 ASP A CA 1
ATOM 631 C C . ASP A 1 78 ? 17.277 -2.891 6.822 1.00 92.88 78 ASP A C 1
ATOM 633 O O . ASP A 1 78 ? 16.560 -3.267 7.749 1.00 92.88 78 ASP A O 1
ATOM 637 N N . ALA A 1 79 ? 18.190 -1.926 6.993 1.00 93.88 79 ALA A N 1
ATOM 638 C CA . ALA A 1 79 ? 18.388 -1.237 8.268 1.00 93.88 79 ALA A CA 1
ATOM 639 C C . ALA A 1 79 ? 17.166 -0.393 8.675 1.00 93.88 79 ALA A C 1
ATOM 641 O O . ALA A 1 79 ? 16.761 -0.421 9.838 1.00 93.88 79 ALA A O 1
ATOM 642 N N . GLN A 1 80 ? 16.548 0.321 7.728 1.00 94.31 80 GLN A N 1
ATOM 643 C CA . GLN A 1 80 ? 15.319 1.081 7.974 1.00 94.31 80 GLN A CA 1
ATOM 644 C C . GLN A 1 80 ? 14.144 0.166 8.331 1.00 94.31 80 GLN A C 1
ATOM 646 O O . GLN A 1 80 ? 13.422 0.454 9.283 1.00 94.31 80 GLN A O 1
ATOM 651 N N . LEU A 1 81 ? 13.980 -0.955 7.624 1.00 92.69 81 LEU A N 1
ATOM 652 C CA . LEU A 1 81 ? 12.951 -1.954 7.916 1.00 92.69 81 LEU A CA 1
ATOM 653 C C . LEU A 1 81 ? 13.148 -2.578 9.298 1.00 92.69 81 LEU A C 1
ATOM 655 O O . LEU A 1 81 ? 12.179 -2.768 10.030 1.00 92.69 81 LEU A O 1
ATOM 659 N N . GLN A 1 82 ? 14.393 -2.859 9.686 1.00 94.81 82 GLN A N 1
ATOM 660 C CA . GLN A 1 82 ? 14.693 -3.383 11.013 1.00 94.81 82 GLN A CA 1
ATOM 661 C C . GLN A 1 82 ? 14.352 -2.373 12.118 1.00 94.81 82 GLN A C 1
ATOM 663 O O . GLN A 1 82 ? 13.846 -2.763 13.170 1.00 94.81 82 GLN A O 1
ATOM 668 N N . GLU A 1 83 ? 14.607 -1.085 11.893 1.00 95.94 83 GLU A N 1
ATOM 669 C CA . GLU A 1 83 ? 14.260 -0.033 12.850 1.00 95.94 83 GLU A CA 1
ATOM 670 C C . GLU A 1 83 ? 12.741 0.158 12.961 1.00 95.94 83 GLU A C 1
ATOM 672 O O . GLU A 1 83 ? 12.201 0.203 14.066 1.00 95.94 83 GLU A O 1
ATOM 677 N N . LEU A 1 84 ? 12.031 0.156 11.830 1.00 94.31 84 LEU A N 1
ATOM 678 C CA . LEU A 1 84 ? 10.565 0.161 11.786 1.00 94.31 84 LEU A CA 1
ATOM 679 C C . LEU A 1 84 ? 9.966 -1.037 12.531 1.00 94.31 84 LEU A C 1
ATOM 681 O O . LEU A 1 84 ? 9.045 -0.867 13.328 1.00 94.31 84 LEU A O 1
ATOM 685 N N . ALA A 1 85 ? 10.517 -2.237 12.335 1.00 93.19 85 ALA A N 1
ATOM 686 C CA . ALA A 1 85 ? 10.068 -3.436 13.038 1.00 93.19 85 ALA A CA 1
ATOM 687 C C . ALA A 1 85 ? 10.229 -3.304 14.562 1.00 93.19 85 ALA A C 1
ATOM 689 O O . ALA A 1 85 ? 9.323 -3.665 15.314 1.00 93.19 85 ALA A O 1
ATOM 690 N N . LYS A 1 86 ? 11.342 -2.725 15.035 1.00 96.12 86 LYS A N 1
ATOM 691 C CA . LYS A 1 86 ? 11.547 -2.453 16.468 1.00 96.12 86 LYS A CA 1
ATOM 692 C C . LYS A 1 86 ? 10.547 -1.439 17.011 1.00 96.12 86 LYS A C 1
ATOM 694 O O . LYS A 1 86 ? 10.014 -1.646 18.099 1.00 96.12 86 LYS A O 1
ATOM 699 N N . GLN A 1 87 ? 10.282 -0.363 16.271 1.00 95.38 87 GLN A N 1
ATOM 700 C CA . GLN A 1 87 ? 9.284 0.632 16.669 1.00 95.38 87 GLN A CA 1
ATOM 701 C C . GLN A 1 87 ? 7.886 0.016 16.755 1.00 95.38 87 GLN A C 1
ATOM 703 O O . GLN A 1 87 ? 7.149 0.308 17.696 1.00 95.38 87 GLN A O 1
ATOM 708 N N . PHE A 1 88 ? 7.543 -0.880 15.829 1.00 95.50 88 PHE A N 1
ATOM 709 C CA . PHE A 1 88 ? 6.256 -1.567 15.834 1.00 95.50 88 PHE A CA 1
ATOM 710 C C . PHE A 1 88 ? 6.111 -2.522 17.026 1.00 95.50 88 PHE A C 1
ATOM 712 O O . PHE A 1 88 ? 5.075 -2.523 17.686 1.00 95.50 88 PHE A O 1
ATOM 719 N N . GLU A 1 89 ? 7.153 -3.283 17.372 1.00 93.06 89 GLU A N 1
ATOM 720 C CA . GLU A 1 89 ? 7.156 -4.127 18.578 1.00 93.06 89 GLU A CA 1
ATOM 721 C C . GLU A 1 89 ? 7.083 -3.294 19.872 1.00 93.06 89 GLU A C 1
ATOM 723 O O . GLU A 1 89 ? 6.341 -3.631 20.800 1.00 93.06 89 GLU A O 1
ATOM 728 N N . ALA A 1 90 ? 7.781 -2.156 19.934 1.00 93.62 90 ALA A N 1
ATOM 729 C CA . ALA A 1 90 ? 7.683 -1.221 21.057 1.00 93.62 90 ALA A CA 1
ATOM 730 C C . ALA A 1 90 ? 6.270 -0.617 21.187 1.00 93.62 90 ALA A C 1
ATOM 732 O O . ALA A 1 90 ? 5.727 -0.513 22.288 1.00 93.62 90 ALA A O 1
ATOM 733 N N . GLN A 1 91 ? 5.629 -0.266 20.069 1.00 92.50 91 GLN A N 1
ATOM 734 C CA . GLN A 1 91 ? 4.239 0.191 20.082 1.00 92.50 91 GLN A CA 1
ATOM 735 C C . GLN A 1 91 ? 3.286 -0.924 20.503 1.00 92.50 91 GLN A C 1
ATOM 737 O O . GLN A 1 91 ? 2.435 -0.706 21.359 1.00 92.50 91 GLN A O 1
ATOM 742 N N . LYS A 1 92 ? 3.446 -2.133 19.964 1.00 94.62 92 LYS A N 1
ATOM 743 C CA . LYS A 1 92 ? 2.610 -3.287 20.300 1.00 94.62 92 LYS A CA 1
ATOM 744 C C . LYS A 1 92 ? 2.666 -3.613 21.790 1.00 94.62 92 LYS A C 1
ATOM 746 O O . LYS A 1 92 ? 1.624 -3.822 22.407 1.00 94.62 92 LYS A O 1
ATOM 751 N N . THR A 1 93 ? 3.859 -3.628 22.378 1.00 93.62 93 THR A N 1
ATOM 752 C CA . THR A 1 93 ? 4.036 -3.859 23.820 1.00 93.62 93 THR A CA 1
ATOM 753 C C . THR A 1 93 ? 3.414 -2.741 24.655 1.00 93.62 93 THR A C 1
ATOM 755 O O . THR A 1 93 ? 2.746 -3.027 25.649 1.00 93.62 93 THR A O 1
ATOM 758 N N . SER A 1 94 ? 3.536 -1.483 24.221 1.00 94.81 94 SER A N 1
ATOM 759 C CA . SER A 1 94 ? 2.867 -0.350 24.869 1.00 94.81 94 SER A CA 1
ATOM 760 C C . SER A 1 94 ? 1.339 -0.460 24.811 1.00 94.81 94 SER A C 1
ATOM 762 O O . SER A 1 94 ? 0.683 -0.331 25.843 1.00 94.81 94 SER A O 1
ATOM 764 N N . LEU A 1 95 ? 0.767 -0.768 23.642 1.00 93.25 95 LEU A N 1
ATOM 765 C CA . LEU A 1 95 ? -0.677 -0.962 23.475 1.00 93.25 95 LEU A CA 1
ATOM 766 C C . LEU A 1 95 ? -1.187 -2.152 24.290 1.00 93.25 95 LEU A C 1
ATOM 768 O O . LEU A 1 95 ? -2.236 -2.052 24.915 1.00 93.25 95 LEU A O 1
ATOM 772 N N . THR A 1 96 ? -0.443 -3.259 24.316 1.00 93.31 96 THR A N 1
ATOM 773 C CA . THR A 1 96 ? -0.806 -4.440 25.115 1.00 93.31 96 THR A CA 1
ATOM 774 C C . THR A 1 96 ? -0.842 -4.094 26.604 1.00 93.31 96 THR A C 1
ATOM 776 O O . THR A 1 96 ? -1.802 -4.429 27.283 1.00 93.31 96 THR A O 1
ATOM 779 N N . SER A 1 97 ? 0.140 -3.331 27.094 1.00 93.19 97 SER A N 1
ATOM 780 C CA . SER A 1 97 ? 0.157 -2.854 28.483 1.00 93.19 97 SER A CA 1
ATOM 781 C C . SER A 1 97 ? -1.024 -1.924 28.805 1.00 93.19 97 SER A C 1
ATOM 783 O O . SER A 1 97 ? -1.647 -2.053 29.858 1.00 93.19 97 SER A O 1
ATOM 785 N N . GLN A 1 98 ? -1.394 -1.024 27.885 1.00 93.38 98 GLN A N 1
ATOM 786 C CA . GLN A 1 98 ? -2.590 -0.186 28.049 1.00 93.38 98 GLN A CA 1
ATOM 787 C C . GLN A 1 98 ? -3.875 -1.020 28.082 1.00 93.38 98 GLN A C 1
ATOM 789 O O . GLN A 1 98 ? -4.760 -0.752 28.894 1.00 93.38 98 GLN A O 1
ATOM 794 N N . LEU A 1 99 ? -3.968 -2.037 27.221 1.00 94.19 99 LEU A N 1
ATOM 795 C CA . LEU A 1 99 ? -5.101 -2.953 27.171 1.00 94.19 99 LEU A CA 1
ATOM 796 C C . LEU A 1 99 ? -5.233 -3.737 28.484 1.00 94.19 99 LEU A C 1
ATOM 798 O O . LEU A 1 99 ? -6.319 -3.776 29.057 1.00 94.19 99 LEU A O 1
ATOM 802 N N . ASP A 1 100 ? -4.134 -4.295 28.995 1.00 94.06 100 ASP A N 1
ATOM 803 C CA . ASP A 1 100 ? -4.109 -5.006 30.278 1.00 94.06 100 ASP A CA 1
ATOM 804 C C . ASP A 1 100 ? -4.508 -4.083 31.440 1.00 94.06 100 ASP A C 1
ATOM 806 O O . ASP A 1 100 ? -5.277 -4.479 32.319 1.00 94.06 100 ASP A O 1
ATOM 810 N N . GLY A 1 101 ? -4.054 -2.825 31.416 1.00 93.94 101 GLY A N 1
ATOM 811 C CA . GLY A 1 101 ? -4.456 -1.806 32.387 1.00 93.94 101 GLY A CA 1
ATOM 812 C C . GLY A 1 101 ? -5.959 -1.512 32.358 1.00 93.94 101 GLY A C 1
ATOM 813 O O . GLY A 1 101 ? -6.595 -1.455 33.411 1.00 93.94 101 GLY A O 1
ATOM 814 N N . LEU A 1 102 ? -6.550 -1.381 31.165 1.00 93.75 102 LEU A N 1
ATOM 815 C CA . LEU A 1 102 ? -7.996 -1.195 31.002 1.00 93.75 102 LEU A CA 1
ATOM 816 C C . LEU A 1 102 ? -8.786 -2.419 31.471 1.00 93.75 102 LEU A C 1
ATOM 818 O O . LEU A 1 102 ? -9.794 -2.260 32.159 1.00 93.75 102 LEU A O 1
ATOM 822 N N . TYR A 1 103 ? -8.319 -3.633 31.164 1.00 91.12 103 TYR A N 1
ATOM 823 C CA . TYR A 1 103 ? -8.947 -4.858 31.659 1.00 91.12 103 TYR A CA 1
ATOM 824 C C . TYR A 1 103 ? -8.950 -4.908 33.187 1.00 91.12 103 TYR A C 1
ATOM 826 O O . TYR A 1 103 ? -9.993 -5.175 33.782 1.00 91.12 103 TYR A O 1
ATOM 834 N N . GLN A 1 104 ? -7.824 -4.602 33.839 1.00 92.81 104 GLN A N 1
ATOM 835 C CA . GLN A 1 104 ? -7.761 -4.563 35.302 1.00 92.81 104 GLN A CA 1
ATOM 836 C C . GLN A 1 104 ? -8.701 -3.512 35.903 1.00 92.81 104 GLN A C 1
ATOM 838 O O . GLN A 1 104 ? -9.378 -3.801 36.889 1.00 92.81 104 GLN A O 1
ATOM 843 N N . GLN A 1 105 ? -8.791 -2.321 35.302 1.00 91.94 105 GLN A N 1
ATOM 844 C CA . GLN A 1 105 ? -9.738 -1.290 35.741 1.00 91.94 105 GLN A CA 1
ATOM 845 C C . GLN A 1 105 ? -11.192 -1.750 35.605 1.00 91.94 105 GLN A C 1
ATOM 847 O O . GLN A 1 105 ? -11.989 -1.528 36.515 1.00 91.94 105 GLN A O 1
ATOM 852 N N . LEU A 1 106 ? -11.531 -2.421 34.503 1.00 93.81 106 LEU A N 1
ATOM 853 C CA . LEU A 1 106 ? -12.880 -2.919 34.254 1.00 93.81 106 LEU A CA 1
ATOM 854 C C . LEU A 1 106 ? -13.266 -4.027 35.243 1.00 93.81 106 LEU A C 1
ATOM 856 O O . LEU A 1 106 ? -14.366 -4.000 35.790 1.00 93.81 106 LEU A O 1
ATOM 860 N N . PHE A 1 107 ? -12.348 -4.950 35.543 1.00 94.44 107 PHE A N 1
ATOM 861 C CA . PHE A 1 107 ? -12.560 -5.968 36.577 1.00 94.44 107 PHE A CA 1
ATOM 862 C C . PHE A 1 107 ? -12.718 -5.355 37.973 1.00 94.44 107 PHE A C 1
ATOM 864 O O . PHE A 1 107 ? -13.632 -5.738 38.702 1.00 94.44 107 PHE A O 1
ATOM 871 N N . ALA A 1 108 ? -11.887 -4.373 38.337 1.00 90.88 108 ALA A N 1
ATOM 872 C CA . ALA A 1 108 ? -12.009 -3.681 39.619 1.00 90.88 108 ALA A CA 1
ATOM 873 C C . ALA A 1 108 ? -13.350 -2.935 39.742 1.00 90.88 108 ALA A C 1
ATOM 875 O O . ALA A 1 108 ? -14.013 -3.031 40.770 1.00 90.88 108 ALA A O 1
ATOM 876 N N . ALA A 1 109 ? -13.785 -2.244 38.683 1.00 88.38 109 ALA A N 1
ATOM 877 C CA . ALA A 1 109 ? -15.081 -1.568 38.645 1.00 88.38 109 ALA A CA 1
ATOM 878 C C . ALA A 1 109 ? -16.265 -2.551 38.709 1.00 88.38 109 ALA A C 1
ATOM 880 O O . ALA A 1 109 ? -17.308 -2.244 39.288 1.00 88.38 109 ALA A O 1
ATOM 881 N N . GLN A 1 110 ? -16.125 -3.747 38.135 1.00 92.06 110 GLN A N 1
ATOM 882 C CA . GLN A 1 110 ? -17.155 -4.777 38.219 1.00 92.06 110 GLN A CA 1
ATOM 883 C C . GLN A 1 110 ? -17.313 -5.301 39.653 1.00 92.06 110 GLN A C 1
ATOM 885 O O . GLN A 1 110 ? -18.441 -5.471 40.113 1.00 92.06 110 GLN A O 1
ATOM 890 N N . GLU A 1 111 ? -16.209 -5.536 40.367 1.00 92.94 111 GLU A N 1
ATOM 891 C CA . GLU A 1 111 ? -16.249 -5.978 41.767 1.00 92.94 111 GLU A CA 1
ATOM 892 C C . GLU A 1 111 ? -16.851 -4.906 42.683 1.00 92.94 111 GLU A C 1
ATOM 894 O O . GLU A 1 111 ? -17.766 -5.213 43.445 1.00 92.94 111 GLU A O 1
ATOM 899 N N . THR A 1 112 ? -16.469 -3.633 42.530 1.00 90.25 112 THR A N 1
ATOM 900 C CA . THR A 1 112 ? -17.090 -2.545 43.312 1.00 90.25 112 THR A CA 1
ATOM 901 C C . THR A 1 112 ? -18.586 -2.412 43.029 1.00 90.25 112 THR A C 1
ATOM 903 O O . THR A 1 112 ? -19.373 -2.148 43.938 1.00 90.25 112 THR A O 1
ATOM 906 N N . THR A 1 113 ? -19.009 -2.650 41.785 1.00 89.75 113 THR A N 1
ATOM 907 C CA . THR A 1 113 ? -20.432 -2.653 41.419 1.00 89.75 113 THR A CA 1
ATOM 908 C C . THR A 1 113 ? -21.175 -3.819 42.075 1.00 89.75 113 THR A C 1
ATOM 910 O O . THR A 1 113 ? -22.274 -3.622 42.591 1.00 89.75 113 THR A O 1
ATOM 913 N N . LYS A 1 114 ? -20.588 -5.024 42.114 1.00 92.88 114 LYS A N 1
ATOM 914 C CA . LYS A 1 114 ? -21.186 -6.180 42.806 1.00 92.88 114 LYS A CA 1
ATOM 915 C C . LYS A 1 114 ? -21.329 -5.930 44.305 1.00 92.88 114 LYS A C 1
ATOM 917 O O . LYS A 1 114 ? -22.387 -6.221 44.857 1.00 92.88 114 LYS A O 1
ATOM 922 N N . GLU A 1 115 ? -20.306 -5.374 44.951 1.00 91.38 115 GLU A N 1
ATOM 923 C CA . GLU A 1 115 ? -20.357 -5.019 46.375 1.00 91.38 115 GLU A CA 1
ATOM 924 C C . GLU A 1 115 ? -21.438 -3.968 46.654 1.00 91.38 115 GLU A C 1
ATOM 926 O O . GLU A 1 115 ? -22.212 -4.115 47.600 1.00 91.38 115 GLU A O 1
ATOM 931 N N . ALA A 1 116 ? -21.551 -2.942 45.803 1.00 90.00 116 ALA A N 1
ATOM 932 C CA . ALA A 1 116 ? -22.589 -1.922 45.924 1.00 90.00 116 ALA A CA 1
ATOM 933 C C . ALA A 1 116 ? -24.005 -2.505 45.766 1.00 90.00 116 ALA A C 1
ATOM 935 O O . ALA A 1 116 ? -24.904 -2.136 46.523 1.00 90.00 116 ALA A O 1
ATOM 936 N N . ILE A 1 117 ? -24.205 -3.444 44.831 1.00 89.12 117 ILE A N 1
ATOM 937 C CA . ILE A 1 117 ? -25.482 -4.156 44.666 1.00 89.12 117 ILE A CA 1
ATOM 938 C C . ILE A 1 117 ? -25.796 -4.991 45.913 1.00 89.12 117 ILE A C 1
ATOM 940 O O . ILE A 1 117 ? -26.897 -4.881 46.442 1.00 89.12 117 ILE A O 1
ATOM 944 N N . GLN A 1 118 ? -24.834 -5.759 46.436 1.00 91.12 118 GLN A N 1
ATOM 945 C CA . GLN A 1 118 ? -25.040 -6.570 47.645 1.00 91.12 118 GLN A CA 1
ATOM 946 C C . GLN A 1 118 ? -25.370 -5.714 48.875 1.00 91.12 118 GLN A C 1
ATOM 948 O O . GLN A 1 118 ? -26.233 -6.079 49.673 1.00 91.12 118 GLN A O 1
ATOM 953 N N . GLN A 1 119 ? -24.719 -4.557 49.032 1.00 88.31 119 GLN A N 1
ATOM 954 C CA . GLN A 1 119 ? -25.032 -3.612 50.109 1.00 88.31 119 GLN A CA 1
ATOM 955 C C . GLN A 1 119 ? -26.430 -3.005 49.950 1.00 88.31 119 GLN A C 1
ATOM 957 O O . GLN A 1 119 ? -27.152 -2.868 50.939 1.00 88.31 119 GLN A O 1
ATOM 962 N N . ALA A 1 120 ? -26.834 -2.674 48.721 1.00 85.88 120 ALA A N 1
ATOM 963 C CA . ALA A 1 120 ? -28.178 -2.185 48.437 1.00 85.88 120 ALA A CA 1
ATOM 964 C C . ALA A 1 120 ? -29.246 -3.257 48.727 1.00 85.88 120 ALA A C 1
ATOM 966 O O . ALA A 1 120 ? -30.237 -2.958 49.390 1.00 85.88 120 ALA A O 1
ATOM 967 N N . GLU A 1 121 ? -29.031 -4.511 48.317 1.00 85.81 121 GLU A N 1
ATOM 968 C CA . GLU A 1 121 ? -29.932 -5.635 48.620 1.00 85.81 121 GLU A CA 1
ATOM 969 C C . GLU A 1 121 ? -30.050 -5.886 50.133 1.00 85.81 121 GLU A C 1
ATOM 971 O O . GLU A 1 121 ? -31.157 -6.034 50.659 1.00 85.81 121 GLU A O 1
ATOM 976 N N . ALA A 1 122 ? -28.927 -5.856 50.859 1.00 86.56 122 ALA A N 1
ATOM 977 C CA . ALA A 1 122 ? -28.912 -6.011 52.313 1.00 86.56 122 ALA A CA 1
ATOM 978 C C . ALA A 1 122 ? -29.646 -4.873 53.045 1.00 86.56 122 ALA A C 1
ATOM 980 O O . ALA A 1 122 ? -30.241 -5.113 54.095 1.00 86.56 122 ALA A O 1
ATOM 981 N N . ALA A 1 123 ? -29.637 -3.650 52.504 1.00 82.94 123 ALA A N 1
ATOM 982 C CA . ALA A 1 123 ? -30.363 -2.513 53.069 1.00 82.94 123 ALA A CA 1
ATOM 983 C C . ALA A 1 123 ? -31.883 -2.575 52.815 1.00 82.94 123 ALA A C 1
ATOM 985 O O . ALA A 1 123 ? -32.656 -2.074 53.632 1.00 82.94 123 ALA A O 1
ATOM 986 N N . VAL A 1 124 ? -32.325 -3.205 51.720 1.00 80.31 124 VAL A N 1
ATOM 987 C CA . VAL A 1 124 ? -33.754 -3.351 51.382 1.00 80.31 124 VAL A CA 1
ATOM 988 C C . VAL A 1 124 ? -34.420 -4.477 52.188 1.00 80.31 124 VAL A C 1
ATOM 990 O O . VAL A 1 124 ? -35.556 -4.322 52.634 1.00 80.31 124 VAL A O 1
ATOM 993 N N . SER A 1 125 ? -33.707 -5.574 52.469 1.00 72.31 125 SER A N 1
ATOM 994 C CA . SER A 1 125 ? -34.269 -6.753 53.152 1.00 72.31 125 SER A CA 1
ATOM 995 C C . SER A 1 125 ? -34.884 -6.510 54.555 1.00 72.31 125 SER A C 1
ATOM 997 O O . SER A 1 125 ? -35.940 -7.082 54.827 1.00 72.31 125 SER A O 1
ATOM 999 N N . PRO A 1 126 ? -34.322 -5.677 55.457 1.00 66.19 126 PRO A N 1
ATOM 1000 C CA . PRO A 1 126 ? -34.933 -5.418 56.766 1.00 66.19 126 PRO A CA 1
ATOM 1001 C C . PRO A 1 126 ? -36.037 -4.345 56.747 1.00 66.19 126 PRO A C 1
ATOM 1003 O O . PRO A 1 126 ? -36.838 -4.289 57.680 1.00 66.19 126 PRO A O 1
ATOM 1006 N N . ALA A 1 127 ? -36.115 -3.504 55.709 1.00 55.34 127 ALA A N 1
ATOM 1007 C CA . ALA A 1 127 ? -37.129 -2.450 55.608 1.00 55.34 127 ALA A CA 1
ATOM 1008 C C . ALA A 1 127 ? -38.520 -2.993 55.221 1.00 55.34 127 ALA A C 1
ATOM 1010 O O . ALA A 1 127 ? -39.539 -2.406 55.584 1.00 55.34 127 ALA A O 1
ATOM 1011 N N . GLU A 1 128 ? -38.577 -4.149 54.553 1.00 54.97 128 GLU A N 1
ATOM 1012 C CA . GLU A 1 128 ? -39.827 -4.780 54.108 1.00 54.97 128 GLU A CA 1
ATOM 1013 C C . GLU A 1 128 ? -40.600 -5.476 55.248 1.00 54.97 128 GLU A C 1
ATOM 1015 O O . GLU A 1 128 ? -41.801 -5.713 55.139 1.00 54.97 128 GLU A O 1
ATOM 1020 N N . ALA A 1 129 ? -39.953 -5.738 56.390 1.00 58.66 129 ALA A N 1
ATOM 1021 C CA . ALA A 1 129 ? -40.574 -6.430 57.523 1.00 58.66 129 ALA A CA 1
ATOM 1022 C C . ALA A 1 129 ? -41.296 -5.508 58.533 1.00 58.66 129 ALA A C 1
ATOM 1024 O O . ALA A 1 129 ? -41.947 -6.018 59.445 1.00 58.66 129 ALA A O 1
ATOM 1025 N N . ALA A 1 130 ? -41.195 -4.176 58.412 1.00 55.44 130 ALA A N 1
ATOM 1026 C CA . ALA A 1 130 ? -41.685 -3.252 59.449 1.00 55.44 130 ALA A CA 1
ATOM 1027 C C . ALA A 1 130 ? -42.518 -2.048 58.961 1.00 55.44 130 ALA A C 1
ATOM 1029 O O . ALA A 1 130 ? -42.957 -1.252 59.793 1.00 55.44 130 ALA A O 1
ATOM 1030 N N . ALA A 1 131 ? -42.778 -1.895 57.659 1.00 46.59 131 ALA A N 1
ATOM 1031 C CA . ALA A 1 131 ? -43.517 -0.740 57.144 1.00 46.59 131 ALA A CA 1
ATOM 1032 C C . ALA A 1 131 ? -45.014 -1.050 56.893 1.00 46.59 131 ALA A C 1
ATOM 1034 O O . ALA A 1 131 ? -45.328 -1.946 56.108 1.00 46.59 131 ALA A O 1
ATOM 1035 N N . PRO A 1 132 ? -45.965 -0.312 57.507 1.00 57.62 132 PRO A N 1
ATOM 1036 C CA . PRO A 1 132 ? -47.353 -0.269 57.045 1.00 57.62 132 PRO A CA 1
ATOM 1037 C C . PRO A 1 132 ? -47.448 0.378 55.644 1.00 57.62 132 PRO A C 1
ATOM 1039 O O . PRO A 1 132 ? -46.555 1.133 55.258 1.00 57.62 132 PRO A O 1
ATOM 1042 N N . PRO A 1 133 ? -48.519 0.107 54.872 1.00 51.06 133 PRO A N 1
ATOM 1043 C CA . PRO A 1 133 ? -48.649 0.522 53.476 1.00 51.06 133 PRO A CA 1
ATOM 1044 C C . PRO A 1 133 ? -48.771 2.047 53.368 1.00 51.06 133 PRO A C 1
ATOM 1046 O O . PRO A 1 133 ? -49.860 2.599 53.505 1.00 51.06 133 PRO A O 1
ATOM 1049 N N . ALA A 1 134 ? -47.660 2.739 53.128 1.00 54.03 134 ALA A N 1
ATOM 1050 C CA . ALA A 1 134 ? -47.656 4.167 52.841 1.00 54.03 134 ALA A CA 1
ATOM 1051 C C . ALA A 1 134 ? -46.568 4.511 51.813 1.00 54.03 134 ALA A C 1
ATOM 1053 O O . ALA A 1 134 ? -45.379 4.486 52.106 1.00 54.03 134 ALA A O 1
ATOM 1054 N N . GLU A 1 135 ? -47.049 4.819 50.607 1.00 54.75 135 GLU A N 1
ATOM 1055 C CA . GLU A 1 135 ? -46.454 5.711 49.606 1.00 54.75 135 GLU A CA 1
ATOM 1056 C C . GLU A 1 135 ? -45.004 5.441 49.166 1.00 54.75 135 GLU A C 1
ATOM 1058 O O . GLU A 1 135 ? -44.024 6.006 49.648 1.00 54.75 135 GLU A O 1
ATOM 1063 N N . ALA A 1 136 ? -44.911 4.591 48.142 1.00 54.19 136 ALA A N 1
ATOM 1064 C CA . ALA A 1 136 ? -43.727 4.320 47.345 1.00 54.19 136 ALA A CA 1
ATOM 1065 C C . ALA A 1 136 ? -43.195 5.585 46.642 1.00 54.19 136 ALA A C 1
ATOM 1067 O O . ALA A 1 136 ? -43.849 6.141 45.758 1.00 54.19 136 ALA A O 1
ATOM 1068 N N . ALA A 1 137 ? -41.969 5.986 46.976 1.00 60.47 137 ALA A N 1
ATOM 1069 C CA . ALA A 1 137 ? -41.189 6.947 46.201 1.00 60.47 137 ALA A CA 1
ATOM 1070 C C . ALA A 1 137 ? -40.210 6.193 45.270 1.00 60.47 137 ALA A C 1
ATOM 1072 O O . ALA A 1 137 ? -39.424 5.374 45.752 1.00 60.47 137 ALA A O 1
ATOM 1073 N N . PRO A 1 138 ? -40.226 6.434 43.944 1.00 55.78 138 PRO A N 1
ATOM 1074 C CA . PRO A 1 138 ? -39.408 5.692 42.989 1.00 55.78 138 PRO A CA 1
ATOM 1075 C C . PRO A 1 138 ? -37.996 6.289 42.891 1.00 55.78 138 PRO A C 1
ATOM 1077 O O . PRO A 1 138 ? -37.780 7.308 42.238 1.00 55.78 138 PRO A O 1
ATOM 1080 N N . ALA A 1 139 ? -37.015 5.635 43.510 1.00 56.25 139 ALA A N 1
ATOM 1081 C CA . ALA A 1 139 ? -35.596 5.962 43.368 1.00 56.25 139 ALA A CA 1
ATOM 1082 C C . ALA A 1 139 ? -34.876 4.888 42.533 1.00 56.25 139 ALA A C 1
ATOM 1084 O O . ALA A 1 139 ? -34.137 4.066 43.062 1.00 56.25 139 ALA A O 1
ATOM 1085 N N . GLN A 1 140 ? -35.115 4.877 41.217 1.00 54.78 140 GLN A N 1
ATOM 1086 C CA . GLN A 1 140 ? -34.347 4.091 40.241 1.00 54.78 140 GLN A CA 1
ATOM 1087 C C . GLN A 1 140 ? -34.270 4.860 38.910 1.00 54.78 140 GLN A C 1
ATOM 1089 O O . GLN A 1 140 ? -35.155 4.736 38.069 1.00 54.78 140 GLN A O 1
ATOM 1094 N N . THR A 1 141 ? -33.239 5.687 38.704 1.00 55.25 141 THR A N 1
ATOM 1095 C CA . THR A 1 141 ? -33.050 6.437 37.436 1.00 55.25 141 THR A CA 1
ATOM 1096 C C . THR A 1 141 ? -31.647 6.337 36.824 1.00 55.25 141 THR A C 1
ATOM 1098 O O . THR A 1 141 ? -31.434 6.850 35.730 1.00 55.25 141 THR A O 1
ATOM 1101 N N . ALA A 1 142 ? -30.695 5.630 37.439 1.00 56.41 142 ALA A N 1
ATOM 1102 C CA . ALA A 1 142 ? -29.314 5.560 36.941 1.00 56.41 142 ALA A CA 1
ATOM 1103 C C . ALA A 1 142 ? -28.958 4.453 35.904 1.00 56.41 142 ALA A C 1
ATOM 1105 O O . ALA A 1 142 ? -28.015 4.682 35.148 1.00 56.41 142 ALA A O 1
ATOM 1106 N N . PRO A 1 143 ? -29.649 3.295 35.769 1.00 57.12 143 PRO A N 1
ATOM 1107 C CA . PRO A 1 143 ? -29.187 2.231 34.858 1.00 57.12 143 PRO A CA 1
ATOM 1108 C C . PRO A 1 143 ? -29.500 2.478 33.370 1.00 57.12 143 PRO A C 1
ATOM 1110 O O . PRO A 1 143 ? -28.974 1.787 32.503 1.00 57.12 143 PRO A O 1
ATOM 1113 N N . VAL A 1 144 ? -30.333 3.471 33.040 1.00 60.94 144 VAL A N 1
ATOM 1114 C CA . VAL A 1 144 ? -30.771 3.703 31.651 1.00 60.94 144 VAL A CA 1
ATOM 1115 C C . VAL A 1 144 ? -29.682 4.383 30.808 1.00 60.94 144 VAL A C 1
ATOM 1117 O O . VAL A 1 144 ? -29.563 4.101 29.617 1.00 60.94 144 VAL A O 1
ATOM 1120 N N . ALA A 1 145 ? -28.845 5.232 31.415 1.00 64.19 145 ALA A N 1
ATOM 1121 C CA . ALA A 1 145 ? -27.866 6.038 30.683 1.00 64.19 145 ALA A CA 1
ATOM 1122 C C . ALA A 1 145 ? -26.723 5.209 30.063 1.00 64.19 145 ALA A C 1
ATOM 1124 O O . ALA A 1 145 ? -26.306 5.503 28.945 1.00 64.19 145 ALA A O 1
ATOM 1125 N N . VAL A 1 146 ? -26.271 4.143 30.734 1.00 70.62 146 VAL A N 1
ATOM 1126 C CA . VAL A 1 146 ? -25.168 3.290 30.245 1.00 70.62 146 VAL A CA 1
ATOM 1127 C C . VAL A 1 146 ? -25.587 2.498 28.998 1.00 70.62 146 VAL A C 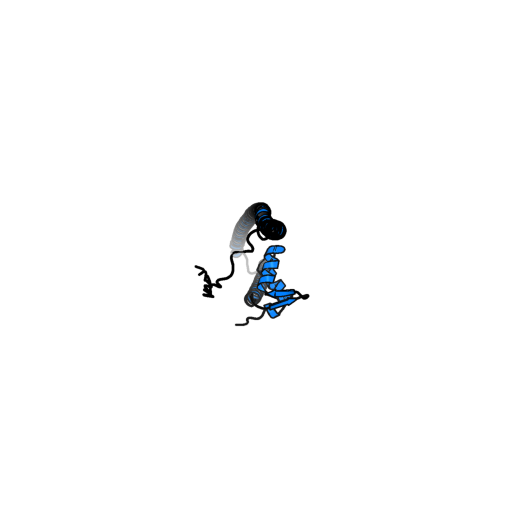1
ATOM 1129 O O . VAL A 1 146 ? -24.835 2.412 28.032 1.00 70.62 146 VAL A O 1
ATOM 1132 N N . SER A 1 147 ? -26.836 2.021 28.951 1.00 80.56 147 SER A N 1
ATOM 1133 C CA . SER A 1 147 ? -27.350 1.247 27.809 1.00 80.56 147 SER A CA 1
ATOM 1134 C C . SER A 1 147 ? -27.433 2.044 26.496 1.00 80.56 147 SER A C 1
ATOM 1136 O O . SER A 1 147 ? -27.318 1.475 25.410 1.00 80.56 147 SER A O 1
ATOM 1138 N N . ALA A 1 148 ? -27.607 3.369 26.570 1.00 87.50 148 ALA A N 1
ATOM 1139 C CA . ALA A 1 148 ? -27.687 4.229 25.390 1.00 87.50 148 ALA A CA 1
ATOM 1140 C C . ALA A 1 148 ? -26.308 4.486 24.759 1.00 87.50 148 ALA A C 1
ATOM 1142 O O . ALA A 1 148 ? -26.191 4.594 23.535 1.00 87.50 148 ALA A O 1
ATOM 1143 N N . GLU A 1 149 ? -25.257 4.570 25.578 1.00 86.12 149 GLU A N 1
ATOM 1144 C CA . GLU A 1 149 ? -23.886 4.752 25.099 1.00 86.12 149 GLU A CA 1
ATOM 1145 C C . GLU A 1 149 ? -23.358 3.481 24.421 1.00 86.12 149 GLU A C 1
ATOM 1147 O O . GLU A 1 149 ? -22.797 3.559 23.326 1.00 86.12 149 GLU A O 1
ATOM 1152 N N . GLU A 1 150 ? -23.644 2.306 24.991 1.00 84.19 150 GLU A N 1
ATOM 1153 C CA . GLU A 1 150 ? -23.324 1.013 24.374 1.00 84.19 150 GLU A CA 1
ATOM 1154 C C . GLU A 1 150 ? -24.005 0.844 23.009 1.00 84.19 150 GLU A C 1
ATOM 1156 O O . GLU A 1 150 ? -23.353 0.481 22.028 1.00 84.19 150 GLU A O 1
ATOM 1161 N N . GLN A 1 151 ? -25.297 1.180 22.904 1.00 91.62 151 GLN A N 1
ATOM 1162 C CA . GLN A 1 151 ? -26.021 1.135 21.628 1.00 91.62 151 GLN A CA 1
ATOM 1163 C C . GLN A 1 151 ? -25.411 2.073 20.579 1.00 91.62 151 GLN A C 1
ATOM 1165 O O . GLN A 1 151 ? -25.319 1.717 19.401 1.00 91.62 151 GLN A O 1
ATOM 1170 N N . ARG A 1 152 ? -24.958 3.264 20.988 1.00 95.12 152 ARG A N 1
ATOM 1171 C CA . ARG A 1 152 ? -24.306 4.223 20.088 1.00 95.12 152 ARG A CA 1
ATOM 1172 C C . ARG A 1 152 ? -22.957 3.705 19.584 1.00 95.12 152 ARG A C 1
ATOM 1174 O O . ARG A 1 152 ? -22.682 3.820 18.389 1.00 95.12 152 ARG A O 1
ATOM 1181 N N . LEU A 1 153 ? -22.130 3.147 20.469 1.00 90.75 153 LEU A N 1
ATOM 1182 C CA . LEU A 1 153 ? -20.832 2.574 20.102 1.00 90.75 153 LEU A CA 1
ATOM 1183 C C . LEU A 1 153 ? -20.998 1.361 19.181 1.00 90.75 153 LEU A C 1
ATOM 1185 O O . LEU A 1 153 ? -20.302 1.260 18.170 1.00 90.75 153 LEU A O 1
ATOM 1189 N N . GLN A 1 154 ? -21.970 0.490 19.464 1.00 92.00 154 GLN A N 1
ATOM 1190 C CA . GLN A 1 154 ? -22.269 -0.661 18.615 1.00 92.00 154 GLN A CA 1
ATOM 1191 C C . GLN A 1 154 ? -22.680 -0.231 17.197 1.00 92.00 154 GLN A C 1
ATOM 1193 O O . GLN A 1 154 ? -22.149 -0.747 16.214 1.00 92.00 154 GLN A O 1
ATOM 1198 N N . ALA A 1 155 ? -23.541 0.785 17.076 1.00 95.75 155 ALA A N 1
ATOM 1199 C CA . ALA A 1 155 ? -23.938 1.328 15.778 1.00 95.75 155 ALA A CA 1
ATOM 1200 C C . ALA A 1 155 ? -22.754 1.925 14.989 1.00 95.75 155 ALA A C 1
ATOM 1202 O O . ALA A 1 155 ? -22.708 1.844 13.758 1.00 95.75 155 ALA A O 1
ATOM 1203 N N . GLU A 1 156 ? -21.773 2.521 15.673 1.00 94.69 156 GLU A N 1
ATOM 1204 C CA . GLU A 1 156 ? -20.563 3.029 15.027 1.00 94.69 156 GLU A CA 1
ATOM 1205 C C . GLU A 1 156 ? -19.652 1.904 14.515 1.00 94.69 156 GLU A C 1
ATOM 1207 O O . GLU A 1 156 ? -19.141 2.003 13.391 1.00 94.69 156 GLU A O 1
ATOM 1212 N N . ILE A 1 157 ? -19.497 0.826 15.289 1.00 92.06 157 ILE A N 1
ATOM 1213 C CA . ILE A 1 157 ? -18.761 -0.377 14.875 1.00 92.06 157 ILE A CA 1
ATOM 1214 C C . ILE A 1 157 ? -19.403 -0.978 13.623 1.00 92.06 157 ILE A C 1
ATOM 1216 O O . ILE A 1 157 ? -18.706 -1.230 12.637 1.00 92.06 157 ILE A O 1
ATOM 1220 N N . ASP A 1 158 ? -20.726 -1.139 13.619 1.00 92.88 158 ASP A N 1
ATOM 1221 C CA . ASP A 1 158 ? -21.456 -1.715 12.487 1.00 92.88 158 ASP A CA 1
ATOM 1222 C C . ASP A 1 158 ? -21.325 -0.846 11.227 1.00 92.88 158 ASP A C 1
ATOM 1224 O O . ASP A 1 158 ? -21.069 -1.353 10.130 1.00 92.88 158 ASP A O 1
ATOM 1228 N N . ARG A 1 159 ? -21.384 0.485 11.380 1.00 97.44 159 ARG A N 1
ATOM 1229 C CA . ARG A 1 159 ? -21.129 1.434 10.285 1.00 97.44 159 ARG A CA 1
ATOM 1230 C C . ARG A 1 159 ? -19.716 1.281 9.719 1.00 97.44 159 ARG A C 1
ATOM 1232 O O . ARG A 1 159 ? -19.540 1.269 8.500 1.00 97.44 159 ARG A O 1
ATOM 1239 N N . LYS A 1 160 ? -18.701 1.182 10.581 1.00 94.44 160 LYS A N 1
ATOM 1240 C CA . LYS A 1 160 ? -17.300 1.040 10.156 1.00 94.44 160 LYS A CA 1
ATOM 1241 C C . LYS A 1 160 ? -17.032 -0.307 9.498 1.00 94.44 160 LYS A C 1
ATOM 1243 O O . LYS A 1 160 ? -16.313 -0.358 8.502 1.00 94.44 160 LYS A O 1
ATOM 1248 N N . LYS A 1 161 ? -17.660 -1.373 9.988 1.00 93.31 161 LYS A N 1
ATOM 1249 C CA . LYS A 1 161 ? -17.606 -2.696 9.366 1.00 93.31 161 LYS A CA 1
ATOM 1250 C C . LYS A 1 161 ? -18.186 -2.672 7.950 1.00 93.31 161 LYS A C 1
ATOM 1252 O O . LYS A 1 161 ? -17.524 -3.128 7.022 1.00 93.31 161 LYS A O 1
ATOM 1257 N N . ALA A 1 162 ? -19.351 -2.051 7.762 1.00 96.56 162 ALA A N 1
ATOM 1258 C CA . ALA A 1 162 ? -19.946 -1.877 6.437 1.00 96.56 162 ALA A CA 1
ATOM 1259 C C . ALA A 1 162 ? -19.053 -1.043 5.491 1.00 96.56 162 ALA A C 1
ATOM 1261 O O . ALA A 1 162 ? -18.917 -1.380 4.313 1.00 96.56 162 ALA A O 1
ATOM 1262 N N . GLU A 1 163 ? -18.397 0.010 5.999 1.00 94.50 163 GLU A N 1
ATOM 1263 C CA . GLU A 1 163 ? -17.432 0.813 5.229 1.00 94.50 163 GLU A CA 1
ATOM 1264 C C . GLU A 1 163 ? -16.237 -0.037 4.752 1.00 94.50 163 GLU A C 1
ATOM 1266 O O . GLU A 1 163 ? -15.840 0.043 3.586 1.00 94.50 163 GLU A O 1
ATOM 1271 N N . LEU A 1 164 ? -15.681 -0.883 5.628 1.00 92.81 164 LEU A N 1
ATOM 1272 C CA . LEU A 1 164 ? -14.569 -1.782 5.296 1.00 92.81 164 LEU A CA 1
ATOM 1273 C C . LEU A 1 164 ? -14.973 -2.842 4.268 1.00 92.81 164 LEU A C 1
ATOM 1275 O O . LEU A 1 164 ? -14.248 -3.050 3.294 1.00 92.81 164 LEU A O 1
ATOM 1279 N N . GLU A 1 165 ? -16.145 -3.459 4.424 1.00 94.56 165 GLU A N 1
ATOM 1280 C CA . GLU A 1 165 ? -16.672 -4.421 3.450 1.00 94.56 165 GLU A CA 1
ATOM 1281 C C . GLU A 1 165 ? -16.877 -3.776 2.072 1.00 94.56 165 GLU A C 1
ATOM 1283 O O . GLU A 1 165 ? -16.554 -4.370 1.040 1.00 94.56 165 GLU A O 1
ATOM 1288 N N . GLN A 1 166 ? -17.369 -2.534 2.027 1.00 95.12 166 GLN A N 1
ATOM 1289 C CA . GLN A 1 166 ? -17.524 -1.803 0.772 1.00 95.12 166 GLN A CA 1
ATOM 1290 C C . GLN A 1 166 ? -16.169 -1.495 0.118 1.00 95.12 166 GLN A C 1
ATOM 1292 O O . GLN A 1 166 ? -16.039 -1.613 -1.103 1.00 95.12 166 GLN A O 1
ATOM 1297 N N . ARG A 1 167 ? -15.152 -1.121 0.905 1.00 93.62 167 ARG A N 1
ATOM 1298 C CA . ARG A 1 167 ? -13.784 -0.908 0.402 1.00 93.62 167 ARG A CA 1
ATOM 1299 C C . ARG A 1 167 ? -13.193 -2.196 -0.166 1.00 93.62 167 ARG A C 1
ATOM 1301 O O . ARG A 1 167 ? -12.670 -2.169 -1.276 1.00 93.62 167 ARG A O 1
ATOM 1308 N N . GLN A 1 168 ? -13.341 -3.321 0.533 1.00 94.62 168 GLN A N 1
ATOM 1309 C CA . GLN A 1 168 ? -12.859 -4.622 0.059 1.00 94.62 168 GLN A CA 1
ATOM 1310 C C . GLN A 1 168 ? -13.532 -5.045 -1.249 1.00 94.62 168 GLN A C 1
ATOM 1312 O O . GLN A 1 168 ? -12.847 -5.479 -2.171 1.00 94.62 168 GLN A O 1
ATOM 1317 N N . LYS A 1 169 ? -14.851 -4.846 -1.383 1.00 95.06 169 LYS A N 1
ATOM 1318 C CA . LYS A 1 169 ? -15.573 -5.118 -2.639 1.00 95.06 169 LYS A CA 1
ATOM 1319 C C . LYS A 1 169 ? -15.056 -4.279 -3.811 1.00 95.06 169 LYS A C 1
ATOM 1321 O O . LYS A 1 169 ? -14.958 -4.799 -4.916 1.00 95.06 169 LYS A O 1
ATOM 1326 N N . LYS A 1 170 ? -14.710 -3.006 -3.579 1.00 94.00 170 LYS A N 1
ATOM 1327 C CA . LYS A 1 170 ? -14.103 -2.141 -4.608 1.00 94.00 170 LYS A CA 1
ATOM 1328 C C . LYS A 1 170 ? -12.708 -2.622 -5.004 1.00 94.00 170 LYS A C 1
ATOM 1330 O O . LYS A 1 170 ? -12.404 -2.680 -6.185 1.00 94.00 170 LYS A O 1
ATOM 1335 N N . ILE A 1 171 ? -11.875 -2.998 -4.037 1.00 95.69 171 ILE A N 1
ATOM 1336 C CA . ILE A 1 171 ? -10.523 -3.511 -4.312 1.00 95.69 171 ILE A CA 1
ATOM 1337 C C . ILE A 1 171 ? -10.596 -4.832 -5.087 1.00 95.69 171 ILE A C 1
ATOM 1339 O O . ILE A 1 171 ? -9.836 -5.036 -6.027 1.00 95.69 171 ILE A O 1
ATOM 1343 N N . ALA A 1 172 ? -11.553 -5.701 -4.755 1.00 95.50 172 ALA A N 1
ATOM 1344 C CA . ALA A 1 172 ? -11.762 -6.967 -5.453 1.00 95.50 172 ALA A CA 1
ATOM 1345 C C . ALA A 1 172 ? -12.161 -6.802 -6.932 1.00 95.50 172 ALA A C 1
ATOM 1347 O O . ALA A 1 172 ? -12.013 -7.747 -7.702 1.00 95.50 172 ALA A O 1
ATOM 1348 N N . SER A 1 173 ? -12.657 -5.629 -7.342 1.00 95.50 173 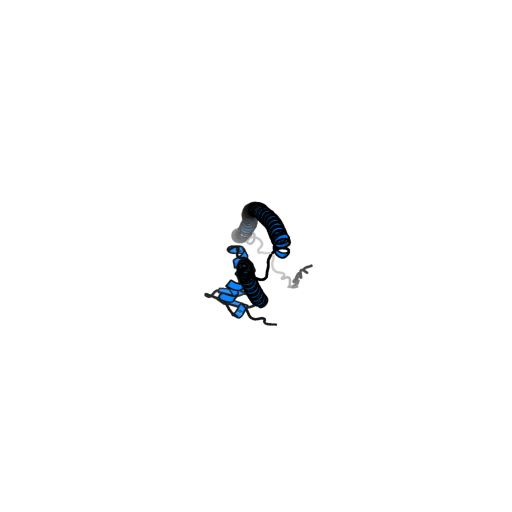SER A N 1
ATOM 1349 C CA . SER A 1 173 ? -12.979 -5.339 -8.744 1.00 95.50 173 SER A CA 1
ATOM 1350 C C . SER A 1 173 ? -11.817 -4.713 -9.525 1.00 95.50 173 SER A C 1
ATOM 1352 O O . SER A 1 173 ? -12.010 -4.287 -10.663 1.00 95.50 173 SER A O 1
ATOM 1354 N N . PHE A 1 174 ? -10.626 -4.615 -8.929 1.00 97.12 174 PHE A N 1
ATOM 1355 C CA . PHE A 1 174 ? -9.444 -4.069 -9.585 1.00 97.12 174 PHE A CA 1
ATOM 1356 C C . PHE A 1 174 ? -8.919 -4.999 -10.689 1.00 97.12 174 PHE A C 1
ATOM 1358 O O . PHE A 1 174 ? -8.837 -6.213 -10.513 1.00 97.12 174 PHE A O 1
ATOM 1365 N N . CYS A 1 175 ? -8.548 -4.421 -11.832 1.00 97.06 175 CYS A N 1
ATOM 1366 C CA . CYS A 1 175 ? -8.050 -5.146 -13.000 1.00 97.06 175 CYS A CA 1
ATOM 1367 C C . CYS A 1 175 ? -6.565 -4.847 -13.254 1.00 97.06 175 CYS A C 1
ATOM 1369 O O . CYS A 1 175 ? -6.234 -3.861 -13.911 1.00 97.06 175 CYS A O 1
ATOM 1371 N N . ASP A 1 176 ? -5.668 -5.725 -12.797 1.00 97.38 176 ASP A N 1
ATOM 1372 C CA . ASP A 1 176 ? -4.207 -5.542 -12.892 1.00 97.38 176 ASP A CA 1
ATOM 1373 C C . ASP A 1 176 ? -3.700 -5.345 -14.333 1.00 97.38 176 ASP A C 1
ATOM 1375 O O . ASP A 1 176 ? -2.788 -4.556 -14.588 1.00 97.38 176 ASP A O 1
ATOM 1379 N N . TRP A 1 177 ? -4.300 -6.043 -15.293 1.00 96.44 177 TRP A N 1
ATOM 1380 C CA . TRP A 1 177 ? -3.900 -6.052 -16.707 1.00 96.44 177 TRP A CA 1
ATOM 1381 C C . TRP A 1 177 ? -4.644 -5.030 -17.573 1.00 96.44 177 TRP A C 1
ATOM 1383 O O . TRP A 1 177 ? -4.364 -4.923 -18.768 1.00 96.44 177 TRP A O 1
ATOM 1393 N N . CYS A 1 178 ? -5.587 -4.274 -17.009 1.00 96.81 178 CYS A N 1
ATOM 1394 C CA . CYS A 1 178 ? -6.291 -3.242 -17.758 1.00 96.81 178 CYS A CA 1
ATOM 1395 C C . CYS A 1 178 ? -5.345 -2.089 -18.128 1.00 96.81 178 CYS A C 1
ATOM 1397 O O . CYS A 1 178 ? -4.380 -1.795 -17.419 1.00 96.81 178 CYS A O 1
ATOM 1399 N N . SER A 1 179 ? -5.622 -1.439 -19.261 1.00 97.12 179 SER A N 1
ATOM 1400 C CA . SER A 1 179 ? -4.893 -0.240 -19.677 1.00 97.12 179 SER A CA 1
ATOM 1401 C C . SER A 1 179 ? -5.213 0.907 -18.724 1.00 97.12 179 SER A C 1
ATOM 1403 O O . SER A 1 179 ? -6.382 1.172 -18.464 1.00 97.12 179 SER A O 1
ATOM 1405 N N . PHE A 1 180 ? -4.174 1.596 -18.271 1.00 97.94 180 PHE A N 1
ATOM 1406 C CA . PHE A 1 180 ? -4.237 2.830 -17.501 1.00 97.94 180 PHE A CA 1
ATOM 1407 C C . PHE A 1 180 ? -3.838 4.001 -18.399 1.00 97.94 180 PHE A C 1
ATOM 1409 O O . PHE A 1 180 ? -2.783 3.952 -19.040 1.00 97.94 180 PHE A O 1
ATOM 1416 N N . ASN A 1 181 ? -4.663 5.046 -18.440 1.00 97.62 181 ASN A N 1
ATOM 1417 C CA . ASN A 1 181 ? -4.389 6.270 -19.181 1.00 97.62 181 ASN A CA 1
ATOM 1418 C C . ASN A 1 181 ? -4.767 7.508 -18.357 1.00 97.62 181 ASN A C 1
ATOM 1420 O O . ASN A 1 181 ? -5.932 7.893 -18.273 1.00 97.62 181 ASN A O 1
ATOM 1424 N N . HIS A 1 182 ? -3.760 8.166 -17.782 1.00 97.81 182 HIS A N 1
ATOM 1425 C CA . HIS A 1 182 ? -3.945 9.396 -17.016 1.00 97.81 182 HIS A CA 1
ATOM 1426 C C . HIS A 1 182 ? -2.777 10.356 -17.257 1.00 97.81 182 HIS A C 1
ATOM 1428 O O . HIS A 1 182 ? -1.615 9.966 -17.158 1.00 97.81 182 HIS A O 1
ATOM 1434 N N . GLY A 1 183 ? -3.067 11.620 -17.583 1.00 95.94 183 GLY A N 1
ATOM 1435 C CA . GLY A 1 183 ? -2.033 12.647 -17.777 1.00 95.94 183 GLY A CA 1
ATOM 1436 C C . GLY A 1 183 ? -1.043 12.359 -18.916 1.00 95.94 183 GLY A C 1
ATOM 1437 O O . GLY A 1 183 ? 0.108 12.774 -18.839 1.00 95.94 183 GLY A O 1
ATOM 1438 N N . GLY A 1 184 ? -1.458 11.615 -19.948 1.00 96.56 184 GLY A N 1
ATOM 1439 C CA . GLY A 1 184 ? -0.592 11.214 -21.065 1.00 96.56 184 GLY A CA 1
ATOM 1440 C C . GLY A 1 184 ? 0.308 10.006 -20.778 1.00 96.56 184 GLY A C 1
ATOM 1441 O O . GLY A 1 184 ? 1.012 9.551 -21.677 1.00 96.56 184 GLY A O 1
ATOM 1442 N N . LEU A 1 185 ? 0.269 9.452 -19.562 1.00 97.06 185 LEU A N 1
ATOM 1443 C CA . LEU A 1 185 ? 0.950 8.207 -19.222 1.00 97.06 185 LEU A CA 1
ATOM 1444 C C . LEU A 1 185 ? 0.082 7.010 -19.627 1.00 97.06 185 LEU A C 1
ATOM 1446 O O . LEU A 1 185 ? -1.028 6.861 -19.118 1.00 97.06 185 LEU A O 1
ATOM 1450 N N . GLN A 1 186 ? 0.611 6.143 -20.494 1.00 97.81 186 GLN A N 1
ATOM 1451 C CA . GLN A 1 186 ? -0.016 4.876 -20.881 1.00 97.81 186 GLN A CA 1
ATOM 1452 C C . GLN A 1 186 ? 0.759 3.697 -20.284 1.00 97.81 186 GLN A C 1
ATOM 1454 O O . GLN A 1 186 ? 1.934 3.502 -20.588 1.00 97.81 186 GLN A O 1
ATOM 1459 N N . THR A 1 187 ? 0.111 2.922 -19.417 1.00 97.94 187 THR A N 1
ATOM 1460 C CA . THR A 1 187 ? 0.687 1.730 -18.764 1.00 97.94 187 THR A CA 1
ATOM 1461 C C . THR A 1 187 ? -0.428 0.742 -18.394 1.00 97.94 187 THR A C 1
ATOM 1463 O O . THR A 1 187 ? -1.551 0.889 -18.873 1.00 97.94 187 THR A O 1
ATOM 1466 N N . THR A 1 188 ? -0.158 -0.273 -17.571 1.00 98.19 188 THR A N 1
ATOM 1467 C CA . THR A 1 188 ? -1.192 -1.133 -16.972 1.00 98.19 188 THR A CA 1
ATOM 1468 C C . THR A 1 188 ? -1.556 -0.664 -15.563 1.00 98.19 188 THR A C 1
ATOM 1470 O O . THR A 1 188 ? -0.722 -0.107 -14.844 1.00 98.19 188 THR A O 1
ATOM 1473 N N . CYS A 1 189 ? -2.798 -0.901 -15.139 1.00 98.25 189 CYS A N 1
ATOM 1474 C CA . CYS A 1 189 ? -3.261 -0.544 -13.796 1.00 98.25 189 CYS A CA 1
ATOM 1475 C C . CYS A 1 189 ? -2.384 -1.181 -12.702 1.00 98.25 189 CYS A C 1
ATOM 1477 O O . CYS A 1 189 ? -2.006 -0.500 -11.749 1.00 98.25 189 CYS A O 1
ATOM 1479 N N . GLY A 1 190 ? -1.994 -2.451 -12.868 1.00 97.88 190 GLY A N 1
ATOM 1480 C CA . GLY A 1 190 ? -1.098 -3.166 -11.956 1.00 97.88 190 GLY A CA 1
ATOM 1481 C C . GLY A 1 190 ? 0.294 -2.537 -11.882 1.00 97.88 190 GLY A C 1
ATOM 1482 O O . GLY A 1 190 ? 0.777 -2.265 -10.789 1.00 97.88 190 GLY A O 1
ATOM 1483 N N . ALA A 1 191 ? 0.895 -2.178 -13.023 1.00 98.38 191 ALA A N 1
ATOM 1484 C CA . ALA A 1 191 ? 2.193 -1.498 -13.031 1.00 98.38 191 ALA A CA 1
ATOM 1485 C C . ALA A 1 191 ? 2.129 -0.128 -12.341 1.00 98.38 191 ALA A C 1
ATOM 1487 O O . ALA A 1 191 ? 3.077 0.281 -11.672 1.00 98.38 191 ALA A O 1
ATOM 1488 N N . ARG A 1 192 ? 1.006 0.593 -12.475 1.00 98.38 192 ARG A N 1
ATOM 1489 C CA . ARG A 1 192 ? 0.818 1.862 -11.767 1.00 98.38 192 ARG A CA 1
ATOM 1490 C C . ARG A 1 192 ? 0.635 1.659 -10.262 1.00 98.38 192 ARG A C 1
ATOM 1492 O O . ARG A 1 192 ? 1.198 2.444 -9.506 1.00 98.38 192 ARG A O 1
ATOM 1499 N N . ARG A 1 193 ? -0.108 0.632 -9.834 1.00 98.38 193 ARG A N 1
ATOM 1500 C CA . ARG A 1 193 ? -0.238 0.244 -8.418 1.00 98.38 193 ARG A CA 1
ATOM 1501 C C . ARG A 1 193 ? 1.136 -0.056 -7.824 1.00 98.38 193 ARG A C 1
ATOM 1503 O O . ARG A 1 193 ? 1.492 0.539 -6.814 1.00 98.38 193 ARG A O 1
ATOM 1510 N N . ASP A 1 194 ? 1.904 -0.926 -8.472 1.00 98.44 194 ASP A N 1
ATOM 1511 C CA . ASP A 1 194 ? 3.222 -1.351 -7.990 1.00 98.44 194 ASP A CA 1
ATOM 1512 C C . ASP A 1 194 ? 4.184 -0.157 -7.918 1.00 98.44 194 ASP A C 1
ATOM 1514 O O . ASP A 1 194 ? 4.875 0.022 -6.923 1.00 98.44 194 ASP A O 1
ATOM 1518 N N . TYR A 1 195 ? 4.129 0.758 -8.895 1.00 98.19 195 TYR A N 1
ATOM 1519 C CA . TYR A 1 195 ? 4.891 2.009 -8.846 1.00 98.19 195 TYR A CA 1
ATOM 1520 C C . TYR A 1 195 ? 4.587 2.852 -7.596 1.00 98.19 195 TYR A C 1
ATOM 1522 O O . TYR A 1 195 ? 5.516 3.421 -7.020 1.00 98.19 195 TYR A O 1
ATOM 1530 N N . LEU A 1 196 ? 3.321 2.947 -7.169 1.00 97.75 196 LEU A N 1
ATOM 1531 C CA . LEU A 1 196 ? 2.955 3.691 -5.957 1.00 97.75 196 LEU A CA 1
ATOM 1532 C C . LEU A 1 196 ? 3.487 3.023 -4.691 1.00 97.75 196 LEU A C 1
ATOM 1534 O O . LEU A 1 196 ? 4.041 3.702 -3.829 1.00 97.75 196 LEU A O 1
ATOM 1538 N N . ILE A 1 197 ? 3.379 1.699 -4.616 1.00 97.75 197 ILE A N 1
ATOM 1539 C CA . ILE A 1 197 ? 3.904 0.917 -3.494 1.00 97.75 197 ILE A CA 1
ATOM 1540 C C . ILE A 1 197 ? 5.428 1.091 -3.412 1.00 97.75 197 ILE A C 1
ATOM 1542 O O . ILE A 1 197 ? 5.950 1.480 -2.370 1.00 97.75 197 ILE A O 1
ATOM 1546 N N . ASP A 1 198 ? 6.131 0.892 -4.527 1.00 96.75 198 ASP A N 1
ATOM 1547 C CA . ASP A 1 198 ? 7.594 0.872 -4.566 1.00 96.75 198 ASP A CA 1
ATOM 1548 C C . ASP A 1 198 ? 8.228 2.259 -4.376 1.00 96.75 198 ASP A C 1
ATOM 1550 O O . ASP A 1 198 ? 9.314 2.363 -3.809 1.00 96.75 198 ASP A O 1
ATOM 1554 N N . ASN A 1 199 ? 7.584 3.334 -4.854 1.00 97.38 199 ASN A N 1
ATOM 1555 C CA . ASN A 1 199 ? 8.178 4.681 -4.844 1.00 97.38 199 ASN A CA 1
ATOM 1556 C C . ASN A 1 199 ? 7.624 5.595 -3.746 1.00 97.38 199 ASN A C 1
ATOM 1558 O O . ASN A 1 199 ? 8.327 6.515 -3.330 1.00 97.38 199 ASN A O 1
ATOM 1562 N N . TYR A 1 200 ? 6.388 5.374 -3.289 1.00 94.81 200 TYR A N 1
ATOM 1563 C CA . TYR A 1 200 ? 5.740 6.214 -2.274 1.00 94.81 200 TYR A CA 1
ATOM 1564 C C . TYR A 1 200 ? 5.475 5.475 -0.958 1.00 94.81 200 TYR A C 1
ATOM 1566 O O . TYR A 1 200 ? 5.180 6.127 0.041 1.00 94.81 200 TYR A O 1
ATOM 1574 N N . GLY A 1 201 ? 5.627 4.146 -0.919 1.00 94.19 201 GLY A N 1
ATOM 1575 C CA . GLY A 1 201 ? 5.380 3.351 0.286 1.00 94.19 201 GLY A CA 1
ATOM 1576 C C . GLY A 1 201 ? 3.89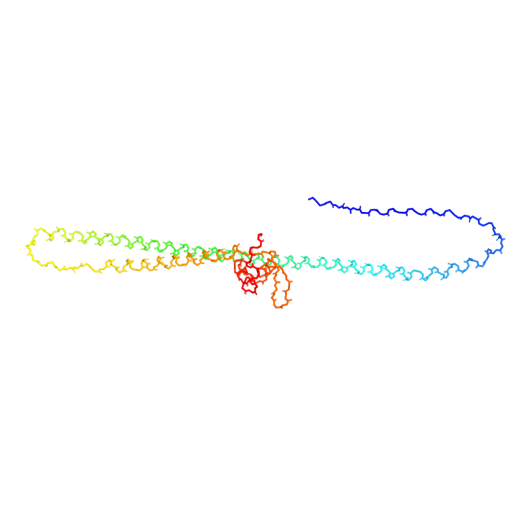8 3.244 0.649 1.00 94.19 201 GLY A C 1
ATOM 1577 O O . GLY A 1 201 ? 3.568 2.960 1.801 1.00 94.19 201 GLY A O 1
ATOM 1578 N N . ASP A 1 202 ? 3.006 3.492 -0.314 1.00 94.75 202 ASP A N 1
ATOM 1579 C CA . ASP A 1 202 ? 1.567 3.355 -0.113 1.00 94.75 202 ASP A CA 1
ATOM 1580 C C . ASP A 1 202 ? 1.199 1.898 0.202 1.00 94.75 202 ASP A C 1
ATOM 1582 O O . ASP A 1 202 ? 1.797 0.952 -0.319 1.00 94.75 202 ASP A O 1
ATOM 1586 N N . SER A 1 203 ? 0.163 1.701 1.028 1.00 96.69 203 SER A N 1
ATOM 1587 C CA . SER A 1 203 ? -0.385 0.359 1.240 1.00 96.69 203 SER A CA 1
ATOM 1588 C C . SER A 1 203 ? -0.986 -0.174 -0.070 1.00 96.69 203 SER A C 1
ATOM 1590 O O . SER A 1 203 ? -1.530 0.616 -0.854 1.00 96.69 203 SER A O 1
ATOM 1592 N N . PRO A 1 204 ? -0.958 -1.496 -0.323 1.00 97.25 204 PRO A N 1
ATOM 1593 C CA . PRO A 1 204 ? -1.522 -2.067 -1.545 1.00 97.25 204 PRO A CA 1
ATOM 1594 C C . PRO A 1 204 ? -2.980 -1.656 -1.797 1.00 97.25 204 PRO A C 1
ATOM 1596 O O . PRO A 1 204 ? -3.365 -1.368 -2.929 1.00 97.25 204 PRO A O 1
ATOM 1599 N N . GLU A 1 205 ? -3.790 -1.567 -0.739 1.00 96.88 205 GLU A N 1
ATOM 1600 C CA . GLU A 1 205 ? -5.191 -1.146 -0.803 1.00 96.88 205 GLU A CA 1
ATOM 1601 C C . GLU A 1 205 ? -5.333 0.331 -1.182 1.00 96.88 205 GLU A C 1
ATOM 1603 O O . GLU A 1 205 ? -6.180 0.684 -2.006 1.00 96.88 205 GLU A O 1
ATOM 1608 N N . ALA A 1 206 ? -4.510 1.199 -0.584 1.00 97.25 206 ALA A N 1
ATOM 1609 C CA . ALA A 1 206 ? -4.507 2.628 -0.873 1.00 97.25 206 ALA A CA 1
ATOM 1610 C C . ALA A 1 206 ? -4.065 2.899 -2.318 1.00 97.25 206 ALA A C 1
ATOM 1612 O O . ALA A 1 206 ? -4.733 3.657 -3.025 1.00 97.25 206 ALA A O 1
ATOM 1613 N N . ALA A 1 207 ? -3.014 2.216 -2.781 1.00 98.06 207 ALA A N 1
ATOM 1614 C CA . ALA A 1 207 ? -2.515 2.309 -4.148 1.00 98.06 207 ALA A CA 1
ATOM 1615 C C . ALA A 1 207 ? -3.576 1.878 -5.175 1.00 98.06 207 ALA A C 1
ATOM 1617 O O . ALA A 1 207 ? -3.820 2.589 -6.149 1.00 98.06 207 ALA A O 1
ATOM 1618 N N . VAL A 1 208 ? -4.269 0.757 -4.939 1.00 98.06 208 VAL A N 1
ATOM 1619 C CA . VAL A 1 208 ? -5.371 0.294 -5.803 1.00 98.06 208 VAL A CA 1
ATOM 1620 C C . VAL A 1 208 ? -6.488 1.335 -5.886 1.00 98.06 208 VAL A C 1
ATOM 1622 O O . VAL A 1 208 ? -6.907 1.706 -6.984 1.00 98.06 208 VAL A O 1
ATOM 1625 N N . LEU A 1 209 ? -6.950 1.849 -4.742 1.00 97.38 209 LEU A N 1
ATOM 1626 C CA . LEU A 1 209 ? -8.017 2.851 -4.704 1.00 97.38 209 LEU A CA 1
ATOM 1627 C C . LEU A 1 209 ? -7.604 4.166 -5.383 1.00 97.38 209 LEU A C 1
ATOM 1629 O O . LEU A 1 209 ? -8.431 4.776 -6.061 1.00 97.38 209 LEU A O 1
ATOM 1633 N N . ALA A 1 210 ? -6.341 4.581 -5.245 1.00 98.06 210 ALA A N 1
ATOM 1634 C CA . ALA A 1 210 ? -5.798 5.749 -5.932 1.00 98.06 210 ALA A CA 1
ATOM 1635 C C . ALA A 1 210 ? -5.801 5.556 -7.455 1.00 98.06 210 ALA A C 1
ATOM 1637 O O . ALA A 1 210 ? -6.314 6.408 -8.180 1.00 98.06 210 ALA A O 1
ATOM 1638 N N . VAL A 1 211 ? -5.318 4.406 -7.944 1.00 98.25 211 VAL A N 1
ATOM 1639 C CA . VAL A 1 211 ? -5.307 4.076 -9.379 1.00 98.25 211 VAL A CA 1
ATOM 1640 C C . VAL A 1 211 ? -6.726 4.029 -9.951 1.00 98.25 211 VAL A C 1
ATOM 1642 O O . VAL A 1 211 ? -6.973 4.631 -10.994 1.00 98.25 211 VAL A O 1
ATOM 1645 N N . MET A 1 212 ? -7.675 3.394 -9.254 1.00 97.44 212 MET A N 1
ATOM 1646 C CA . MET A 1 212 ? -9.090 3.370 -9.657 1.00 97.44 212 MET A CA 1
ATOM 1647 C C . MET A 1 212 ? -9.737 4.762 -9.646 1.00 97.44 212 MET A C 1
ATOM 1649 O O . MET A 1 212 ? -10.650 5.020 -10.429 1.00 97.44 212 MET A O 1
ATOM 1653 N N . GLY A 1 213 ? -9.294 5.652 -8.753 1.00 97.31 213 GLY A N 1
ATOM 1654 C CA . GLY A 1 213 ? -9.747 7.042 -8.701 1.00 97.31 213 GLY A CA 1
ATOM 1655 C C . GLY A 1 213 ? -9.202 7.894 -9.850 1.00 97.31 213 GLY A C 1
ATOM 1656 O O . GLY A 1 213 ? -9.890 8.803 -10.311 1.00 97.31 213 GLY A O 1
ATOM 1657 N N . TRP A 1 214 ? -7.989 7.600 -10.326 1.00 98.00 214 TRP A N 1
ATOM 1658 C CA . TRP A 1 214 ? -7.366 8.292 -11.460 1.00 98.00 214 TRP A CA 1
ATOM 1659 C C . TRP A 1 214 ? -7.882 7.820 -12.814 1.00 98.00 214 TRP A C 1
ATOM 1661 O O . TRP A 1 214 ? -8.058 8.645 -13.713 1.00 98.00 214 TRP A O 1
ATOM 1671 N N . ASP A 1 215 ? -8.109 6.515 -12.955 1.00 97.62 215 ASP A N 1
ATOM 1672 C CA . ASP A 1 215 ? -8.658 5.905 -14.160 1.00 97.62 215 ASP A CA 1
ATOM 1673 C C . ASP A 1 215 ? -9.729 4.855 -13.801 1.00 97.62 215 ASP A C 1
ATOM 1675 O O . ASP A 1 215 ? -9.405 3.725 -13.407 1.00 97.62 215 ASP A O 1
ATOM 1679 N N . PRO A 1 216 ? -11.024 5.188 -13.969 1.00 96.38 216 PRO A N 1
ATOM 1680 C CA . PRO A 1 216 ? -12.122 4.261 -13.717 1.00 96.38 216 PRO A CA 1
ATOM 1681 C C . PRO A 1 216 ? -12.062 2.971 -14.546 1.00 96.38 216 PRO A C 1
ATOM 1683 O O . PRO A 1 216 ? -12.674 1.978 -14.142 1.00 96.38 216 PRO A O 1
ATOM 1686 N N . ALA A 1 217 ? -11.324 2.926 -15.666 1.00 95.25 217 ALA A N 1
ATOM 1687 C CA . ALA A 1 217 ? -11.152 1.704 -16.456 1.00 95.25 217 ALA A CA 1
ATOM 1688 C C . ALA A 1 217 ? -10.509 0.566 -15.640 1.00 95.25 217 ALA A C 1
ATOM 1690 O O . ALA A 1 217 ? -10.827 -0.608 -15.858 1.00 95.25 217 ALA A O 1
ATOM 1691 N N . CYS A 1 218 ? -9.696 0.910 -14.637 1.00 97.25 218 CYS A N 1
ATOM 1692 C CA . CYS A 1 218 ? -9.059 -0.037 -13.722 1.00 97.25 218 CYS A CA 1
ATOM 1693 C C . CYS A 1 218 ? -10.029 -0.723 -12.745 1.00 97.25 218 CYS A C 1
ATOM 1695 O O . CYS A 1 218 ? -9.622 -1.647 -12.045 1.00 97.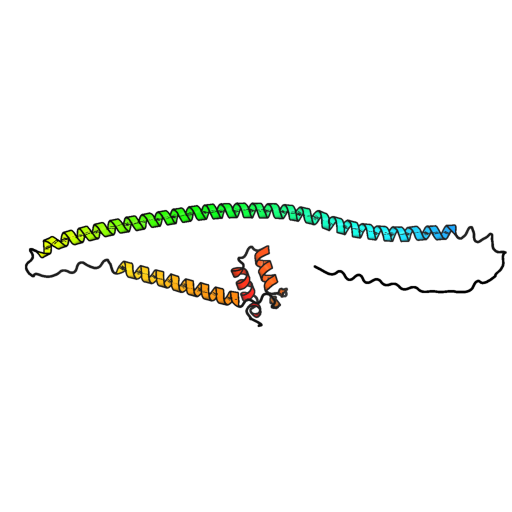25 218 CYS A O 1
ATOM 1697 N N . SER A 1 219 ? -11.298 -0.298 -12.687 1.00 95.12 219 SER A N 1
ATOM 1698 C CA . SER A 1 219 ? -12.330 -0.872 -11.807 1.00 95.12 219 SER A CA 1
ATOM 1699 C C . SER A 1 219 ? -13.218 -1.936 -12.467 1.00 95.12 219 SER A C 1
ATOM 1701 O O . SER A 1 219 ? -14.146 -2.443 -11.835 1.00 95.12 219 SER A O 1
ATOM 1703 N N . SER A 1 220 ? -12.970 -2.254 -13.741 1.00 85.94 220 SER A N 1
ATOM 1704 C CA . SER A 1 220 ? -13.817 -3.159 -14.515 1.00 85.94 220 SER A CA 1
ATOM 1705 C C . SER A 1 220 ? -13.286 -4.593 -14.502 1.00 85.94 220 SER A C 1
ATOM 1707 O O . SER A 1 220 ? -12.206 -4.879 -15.015 1.00 85.94 220 SER A O 1
ATOM 1709 N N . ILE A 1 221 ? -14.081 -5.519 -13.959 1.00 69.75 221 ILE A N 1
ATOM 1710 C CA . ILE A 1 221 ? -13.853 -6.957 -14.124 1.00 69.75 221 ILE A CA 1
ATOM 1711 C C . ILE A 1 221 ? -14.168 -7.289 -15.585 1.00 69.75 221 ILE A C 1
ATOM 1713 O O . ILE A 1 221 ? -15.320 -7.527 -15.947 1.00 69.75 221 ILE A O 1
ATOM 1717 N N . LYS A 1 222 ? -13.152 -7.271 -16.448 1.00 60.84 222 LYS A N 1
ATOM 1718 C CA . LYS A 1 222 ? -13.220 -7.957 -17.741 1.00 60.84 222 LYS A CA 1
ATOM 1719 C C . LYS A 1 222 ? -12.918 -9.433 -17.489 1.00 60.84 222 LYS A C 1
ATOM 1721 O O . LYS A 1 222 ? -11.778 -9.857 -17.652 1.00 60.84 222 LYS A O 1
ATOM 1726 N N . ASN A 1 223 ? -13.923 -10.158 -16.999 1.00 51.66 223 ASN A N 1
ATOM 1727 C CA . ASN A 1 223 ? -13.956 -11.616 -17.124 1.00 51.66 223 ASN A CA 1
ATOM 1728 C C . ASN A 1 223 ? -14.310 -11.983 -18.563 1.00 51.66 223 ASN A C 1
ATOM 1730 O O . ASN A 1 223 ? -15.208 -11.312 -19.123 1.00 51.66 223 ASN A O 1
#

Sequence (223 aa):
MVSFRRKTTENNADSTALIPSGDADQSKDAYNKGKKDTSKNWAHEMTEWVVVFIVCFSGFYFFTFGDHERAHHKKQMDAQLQELAKQFEAQKTSLTSQLDGLYQQLFAAQETTKEAIQQAEAAVSPAEAAAPPAEAAPAQTAPVAVSAEEQRLQAEIDRKKAELEQRQKKIASFCDWCSFNHGGLQTTCGARRDYLIDNYGDSPEAAVLAVMGWDPACSSIKN

Secondary structure (DSSP, 8-state):
------------------PPP--S--TTTSTTTHHHHHHHHHHHHHHHHHHHHHHHHHHHHHHHHHHHHHHHHHHHHHHHHHHHHHHHHHHHHHHHHHHHHHHHHHHHHHHHHHHHHHHHHHHHTTTTTT--S--------STHHHHHHHHHHHHHHHHHHHHHHHHHHHHHT--TTSEEEETTEEEEHHHHHHHHHHHH---HHHHHHHHHHH-GGGG----